Protein AF-A0A9X0CJ28-F1 (afdb_monomer_lite)

Structure (mmCIF, N/CA/C/O backbone):
data_AF-A0A9X0CJ28-F1
#
_entry.id   AF-A0A9X0CJ28-F1
#
loop_
_atom_site.group_PDB
_atom_site.id
_atom_site.type_symbol
_atom_site.label_atom_id
_atom_site.label_alt_id
_atom_site.label_comp_id
_atom_site.label_asym_id
_atom_site.label_entity_id
_atom_site.label_seq_id
_atom_site.pdbx_PDB_ins_code
_atom_site.Cartn_x
_atom_site.Cartn_y
_atom_site.Cartn_z
_atom_site.occupancy
_atom_site.B_iso_or_equiv
_atom_site.auth_seq_id
_atom_site.auth_comp_id
_atom_site.auth_asym_id
_atom_site.auth_atom_id
_atom_site.pdbx_PDB_model_num
ATOM 1 N N . MET A 1 1 ? 5.349 2.773 4.016 1.00 85.81 1 MET A N 1
ATOM 2 C CA . MET A 1 1 ? 4.433 3.930 4.149 1.00 85.81 1 MET A CA 1
ATOM 3 C C . MET A 1 1 ? 4.165 4.146 5.622 1.00 85.81 1 MET A C 1
ATOM 5 O O . MET A 1 1 ? 4.046 3.166 6.344 1.00 85.81 1 MET A O 1
ATOM 9 N N . VAL A 1 2 ? 4.074 5.395 6.059 1.00 89.94 2 VAL A N 1
ATOM 10 C CA . VAL A 1 2 ? 3.735 5.749 7.446 1.00 89.94 2 VAL A CA 1
ATOM 11 C C . VAL A 1 2 ? 2.522 6.663 7.432 1.00 89.94 2 VAL A C 1
ATOM 13 O O . VAL A 1 2 ? 2.267 7.328 6.430 1.00 89.94 2 VAL A O 1
ATOM 16 N N . GLY A 1 3 ? 1.750 6.692 8.505 1.00 91.31 3 GLY A N 1
ATOM 17 C CA . GLY A 1 3 ? 0.631 7.613 8.593 1.00 91.31 3 GLY A CA 1
ATOM 18 C C . GLY A 1 3 ? -0.179 7.452 9.855 1.00 91.31 3 GLY A C 1
ATOM 19 O O . GLY A 1 3 ? 0.268 6.847 10.828 1.00 91.31 3 GLY A O 1
ATOM 20 N N . THR A 1 4 ? -1.382 8.000 9.806 1.00 94.94 4 THR A N 1
ATOM 21 C CA . THR A 1 4 ? -2.258 8.113 10.966 1.00 94.94 4 THR A CA 1
ATOM 22 C C . THR A 1 4 ? -3.542 7.343 10.719 1.00 94.94 4 THR A C 1
ATOM 24 O O . THR A 1 4 ? -4.082 7.355 9.611 1.00 94.94 4 THR A O 1
ATOM 27 N N . PHE A 1 5 ? -4.023 6.665 11.755 1.00 95.62 5 PHE A N 1
ATOM 28 C CA . PHE A 1 5 ? -5.294 5.963 11.803 1.00 95.62 5 PHE A CA 1
ATOM 29 C C . PHE A 1 5 ? -6.222 6.607 12.832 1.00 95.62 5 PHE A C 1
ATOM 31 O O . PHE A 1 5 ? -5.797 6.968 13.927 1.00 95.62 5 PHE A O 1
ATOM 38 N N . TRP A 1 6 ? -7.505 6.670 12.489 1.00 95.25 6 TRP A N 1
ATOM 39 C CA . TRP A 1 6 ? -8.583 7.160 13.338 1.00 95.25 6 TRP A CA 1
ATOM 40 C C . TRP A 1 6 ? -9.665 6.097 13.455 1.00 95.25 6 TRP A C 1
ATOM 42 O O . TRP A 1 6 ? -10.178 5.592 12.450 1.00 95.25 6 TRP A O 1
ATOM 52 N N . THR A 1 7 ? -10.061 5.778 14.685 1.00 92.62 7 THR A N 1
ATOM 53 C CA . THR A 1 7 ? -11.154 4.829 14.922 1.00 92.62 7 THR A CA 1
ATOM 54 C C . THR A 1 7 ? -12.503 5.486 14.627 1.00 92.62 7 THR A C 1
ATOM 56 O O . THR A 1 7 ? -12.675 6.698 14.759 1.00 92.62 7 THR A O 1
ATOM 59 N N . THR A 1 8 ? -13.532 4.696 14.314 1.00 88.75 8 THR A N 1
ATOM 60 C CA . THR A 1 8 ? -14.891 5.260 14.199 1.00 88.75 8 THR A CA 1
ATOM 61 C C . THR A 1 8 ? -15.467 5.752 15.529 1.00 88.75 8 THR A C 1
ATOM 63 O O . THR A 1 8 ? -16.463 6.469 15.515 1.00 88.75 8 THR A O 1
ATOM 66 N N . LYS A 1 9 ? -14.895 5.335 16.669 1.00 83.06 9 LYS A N 1
ATOM 67 C CA . LYS A 1 9 ? -15.352 5.721 18.015 1.00 83.06 9 LYS A CA 1
ATOM 68 C C . LYS A 1 9 ? -14.732 7.040 18.481 1.00 83.06 9 LYS A C 1
ATOM 70 O O . LYS A 1 9 ? -15.402 7.804 19.161 1.00 83.06 9 LYS A O 1
ATOM 75 N N . ASN A 1 10 ? -13.484 7.295 18.102 1.00 80.75 10 ASN A N 1
ATOM 76 C CA . ASN A 1 10 ? -12.727 8.483 18.467 1.00 80.75 10 ASN A CA 1
ATOM 77 C C . ASN A 1 10 ? -11.985 9.006 17.231 1.00 80.75 10 ASN A C 1
ATOM 79 O O . ASN A 1 10 ? -10.959 8.452 16.839 1.00 80.75 10 ASN A O 1
ATOM 83 N N . LYS A 1 11 ? -12.542 10.048 16.602 1.00 75.69 11 LYS A N 1
ATOM 84 C CA . LYS A 1 11 ? -11.996 10.650 15.374 1.00 75.69 11 LYS A CA 1
ATOM 85 C C . LYS A 1 11 ? -10.914 11.704 15.631 1.00 75.69 11 LYS A C 1
ATOM 87 O O . LYS A 1 11 ? -10.282 12.133 14.678 1.00 75.69 11 LYS A O 1
ATOM 92 N N . SER A 1 12 ? -10.722 12.138 16.876 1.00 79.69 12 SER A N 1
ATOM 93 C CA . SER A 1 12 ? -9.698 13.127 17.255 1.00 79.69 12 SER A CA 1
ATOM 94 C C . SER A 1 12 ? -8.381 12.496 17.701 1.00 79.69 12 SER A C 1
ATOM 96 O O . SER A 1 12 ? -7.377 13.189 17.802 1.00 79.69 12 SER A O 1
ATOM 98 N N . GLU A 1 13 ? -8.380 11.197 17.990 1.00 89.69 13 GLU A N 1
ATOM 99 C CA . GLU A 1 13 ? -7.180 10.481 18.411 1.00 89.69 13 GLU A CA 1
ATOM 100 C C . GLU A 1 13 ? -6.422 9.952 17.196 1.00 89.69 13 GLU A C 1
ATOM 102 O O . GLU A 1 13 ? -6.917 9.102 16.452 1.00 89.69 13 GLU A O 1
ATOM 107 N N . GLU A 1 14 ? -5.222 10.490 17.007 1.00 92.69 14 GLU A N 1
ATOM 108 C CA . GLU A 1 14 ? -4.296 10.110 15.951 1.00 92.69 14 GLU A CA 1
ATOM 109 C C . GLU A 1 14 ? -3.434 8.934 16.399 1.00 92.69 14 GLU A C 1
ATOM 111 O O . GLU A 1 14 ? -2.621 9.062 17.315 1.00 92.69 14 GLU A O 1
ATOM 116 N N . ILE A 1 15 ? -3.591 7.783 15.744 1.00 94.44 15 ILE A N 1
ATOM 117 C CA . ILE A 1 15 ? -2.821 6.581 16.074 1.00 94.44 15 ILE A CA 1
ATOM 118 C C . ILE A 1 15 ? -1.822 6.305 14.945 1.00 94.44 15 ILE A C 1
ATOM 120 O O . ILE A 1 15 ? -2.251 6.032 13.822 1.00 94.44 15 ILE A O 1
ATOM 124 N N . PRO A 1 16 ? -0.502 6.356 15.205 1.00 94.81 16 PRO A N 1
ATOM 125 C CA . PRO A 1 16 ? 0.505 6.069 14.191 1.00 94.81 16 PRO A CA 1
ATOM 126 C C . PRO A 1 16 ? 0.400 4.633 13.680 1.00 94.81 16 PRO A C 1
ATOM 128 O O . PRO A 1 16 ? 0.302 3.686 14.467 1.00 94.81 16 PRO A O 1
ATOM 131 N N . CYS A 1 17 ? 0.460 4.472 12.360 1.00 94.00 17 CYS A N 1
ATOM 132 C CA . CYS A 1 17 ? 0.470 3.174 11.702 1.00 94.00 17 CYS A CA 1
ATOM 133 C C . CYS A 1 17 ? 1.506 3.144 10.568 1.00 94.00 17 CYS A C 1
ATOM 135 O O . CYS A 1 17 ? 1.750 4.137 9.878 1.00 94.00 17 CYS A O 1
ATOM 137 N N . GLU A 1 18 ? 2.123 1.983 10.376 1.00 93.44 18 GLU A N 1
ATOM 138 C CA . GLU A 1 18 ? 3.169 1.738 9.385 1.00 93.44 18 GLU A CA 1
ATOM 139 C C . GLU A 1 18 ? 2.809 0.526 8.528 1.00 93.44 18 GLU A C 1
ATOM 141 O O . GLU A 1 18 ? 2.247 -0.455 9.012 1.00 93.44 18 GLU A O 1
ATOM 146 N N . PHE A 1 19 ? 3.130 0.612 7.241 1.00 90.44 19 PHE A N 1
ATOM 147 C CA . PHE A 1 19 ? 2.798 -0.391 6.239 1.00 90.44 19 PHE A CA 1
ATOM 148 C C . PHE A 1 19 ? 3.998 -0.607 5.329 1.00 90.44 19 PHE A C 1
ATOM 150 O O . PHE A 1 19 ? 4.421 0.319 4.628 1.00 90.44 19 PHE A O 1
ATOM 157 N N . THR A 1 20 ? 4.510 -1.828 5.305 1.00 89.94 20 THR A N 1
ATOM 158 C CA . THR A 1 20 ? 5.607 -2.236 4.427 1.00 89.94 20 THR A CA 1
ATOM 159 C C . THR A 1 20 ? 5.067 -3.280 3.481 1.00 89.94 20 THR A C 1
ATOM 161 O O . THR A 1 20 ? 4.574 -4.312 3.926 1.00 89.94 20 THR A O 1
ATOM 164 N N . VAL A 1 21 ? 5.115 -2.982 2.185 1.00 90.19 21 VAL A N 1
ATOM 165 C CA . VAL A 1 21 ? 4.498 -3.814 1.156 1.00 90.19 21 VAL A CA 1
ATOM 166 C C . VAL A 1 21 ? 5.434 -4.011 -0.023 1.00 90.19 21 VAL A C 1
ATOM 168 O O . VAL A 1 21 ? 6.174 -3.094 -0.383 1.00 90.19 21 VAL A O 1
ATOM 171 N N . THR A 1 22 ? 5.335 -5.182 -0.634 1.00 87.00 22 THR A N 1
ATOM 172 C CA . THR A 1 22 ? 5.907 -5.515 -1.937 1.00 87.00 22 THR A CA 1
ATOM 173 C C . THR A 1 22 ? 4.748 -5.758 -2.895 1.00 87.00 22 THR A C 1
ATOM 175 O O . THR A 1 22 ? 3.770 -6.407 -2.518 1.00 87.00 22 THR A O 1
ATOM 178 N N . ILE A 1 23 ? 4.836 -5.197 -4.101 1.00 87.56 23 ILE A N 1
ATOM 179 C CA . ILE A 1 23 ? 3.858 -5.396 -5.173 1.00 87.56 23 ILE A CA 1
ATOM 180 C C . ILE A 1 23 ? 4.543 -6.190 -6.275 1.00 87.56 23 ILE A C 1
ATOM 182 O O . ILE A 1 23 ? 5.610 -5.786 -6.736 1.00 87.56 23 ILE A O 1
ATOM 186 N N . GLU A 1 24 ? 3.926 -7.288 -6.693 1.00 88.88 24 GLU A N 1
ATOM 187 C CA . GLU A 1 24 ? 4.452 -8.175 -7.731 1.00 88.88 24 GLU A CA 1
ATOM 188 C C . GLU A 1 24 ? 3.415 -8.323 -8.843 1.00 88.88 24 GLU A C 1
ATOM 190 O O . GLU A 1 24 ? 2.219 -8.455 -8.587 1.00 88.88 24 GLU A O 1
ATOM 195 N N . SER A 1 25 ? 3.873 -8.247 -10.088 1.00 87.75 25 SER A N 1
ATOM 196 C CA . SER A 1 25 ? 3.044 -8.282 -11.290 1.00 87.75 25 SER A CA 1
ATOM 197 C C . SER A 1 25 ? 3.640 -9.304 -12.251 1.00 87.75 25 SER A C 1
ATOM 199 O O . SER A 1 25 ? 4.809 -9.188 -12.615 1.00 87.75 25 SER A O 1
ATOM 201 N N . ASP A 1 26 ? 2.838 -10.287 -12.660 1.00 85.50 26 ASP A N 1
ATOM 202 C CA . ASP A 1 26 ? 3.276 -11.341 -13.586 1.00 85.50 26 ASP A CA 1
ATOM 203 C C . ASP A 1 26 ? 3.214 -10.898 -15.061 1.00 85.50 26 ASP A C 1
ATOM 205 O O . ASP A 1 26 ? 3.733 -11.582 -15.942 1.00 85.50 26 ASP A O 1
ATOM 209 N N . ASP A 1 27 ? 2.583 -9.752 -15.344 1.00 85.19 27 ASP A N 1
ATOM 210 C CA . ASP A 1 27 ? 2.409 -9.213 -16.695 1.00 85.19 27 ASP A CA 1
ATOM 211 C C . ASP A 1 27 ? 2.548 -7.684 -16.689 1.00 85.19 27 ASP A C 1
ATOM 213 O O . ASP A 1 27 ? 1.581 -6.928 -16.528 1.00 85.19 27 ASP A O 1
ATOM 217 N N . VAL A 1 28 ? 3.792 -7.229 -16.868 1.00 82.56 28 VAL A N 1
ATOM 218 C CA . VAL A 1 28 ? 4.121 -5.801 -16.941 1.00 82.56 28 VAL A CA 1
ATOM 219 C C . VAL A 1 28 ? 3.470 -5.121 -18.148 1.00 82.56 28 VAL A C 1
ATOM 221 O O . VAL A 1 28 ? 3.144 -3.941 -18.050 1.00 82.56 28 VAL A O 1
ATOM 224 N N . ASP A 1 29 ? 3.234 -5.827 -19.261 1.00 85.06 29 ASP A N 1
ATOM 225 C CA . ASP A 1 29 ? 2.621 -5.233 -20.455 1.00 85.06 29 ASP A CA 1
ATOM 226 C C . ASP A 1 29 ? 1.164 -4.872 -20.181 1.00 85.06 29 ASP A C 1
ATOM 228 O O . ASP A 1 29 ? 0.751 -3.731 -20.392 1.00 85.06 29 ASP A O 1
ATOM 232 N N . ARG A 1 30 ? 0.386 -5.803 -19.622 1.00 84.50 30 ARG A N 1
ATOM 233 C CA . ARG A 1 30 ? -0.995 -5.521 -19.201 1.00 84.50 30 ARG A CA 1
ATOM 234 C C . ARG A 1 30 ? -1.060 -4.391 -18.184 1.00 84.50 30 ARG A C 1
ATOM 236 O O . ARG A 1 30 ? -1.919 -3.518 -18.297 1.00 84.50 30 ARG A O 1
ATOM 243 N N . MET A 1 31 ? -0.118 -4.362 -17.241 1.00 81.19 31 MET A N 1
ATOM 244 C CA . MET A 1 31 ? -0.035 -3.301 -16.240 1.00 81.19 31 MET A CA 1
ATOM 245 C C . MET A 1 31 ? 0.185 -1.918 -16.874 1.00 81.19 31 MET A C 1
ATOM 247 O O . MET A 1 31 ? -0.569 -0.989 -16.584 1.00 81.19 31 MET A O 1
ATOM 251 N N . VAL A 1 32 ? 1.185 -1.763 -17.753 1.00 79.62 32 VAL A N 1
ATOM 252 C CA . VAL A 1 32 ? 1.495 -0.464 -18.389 1.00 79.62 32 VAL A CA 1
ATOM 253 C C . VAL A 1 32 ? 0.491 -0.075 -19.475 1.00 79.62 32 VAL A C 1
ATOM 255 O O . VAL A 1 32 ? 0.401 1.092 -19.835 1.00 79.62 32 VAL A O 1
ATOM 258 N N . ASN A 1 33 ? -0.307 -1.013 -19.984 1.00 80.38 33 ASN A N 1
ATOM 259 C CA . ASN A 1 33 ? -1.424 -0.700 -20.877 1.00 80.38 33 ASN A CA 1
ATOM 260 C C . ASN A 1 33 ? -2.735 -0.425 -20.118 1.00 80.38 33 ASN A C 1
ATOM 262 O O . ASN A 1 33 ? -3.763 -0.195 -20.751 1.00 80.38 33 ASN A O 1
ATOM 266 N N . SER A 1 34 ? -2.703 -0.392 -18.776 1.00 71.81 34 SER A N 1
ATOM 267 C CA . SER A 1 34 ? -3.880 -0.167 -17.919 1.00 71.81 34 SER A CA 1
ATOM 268 C C . SER A 1 34 ? -5.025 -1.150 -18.198 1.00 71.81 34 SER A C 1
ATOM 270 O O . SER A 1 34 ? -6.195 -0.762 -18.193 1.00 71.81 34 SER A O 1
ATOM 272 N N . ASP A 1 35 ? -4.687 -2.416 -18.458 1.00 79.38 35 ASP A N 1
ATOM 273 C CA . ASP A 1 35 ? -5.669 -3.489 -18.610 1.00 79.38 35 ASP A CA 1
ATOM 274 C C . ASP A 1 35 ? -6.498 -3.602 -17.310 1.00 79.38 35 ASP A C 1
ATOM 276 O O . ASP A 1 35 ? -5.916 -3.774 -16.229 1.00 79.38 35 ASP A O 1
ATOM 280 N N . PRO A 1 36 ? -7.840 -3.472 -17.367 1.00 73.19 36 PRO A N 1
ATOM 281 C CA . PRO A 1 36 ? -8.693 -3.568 -16.184 1.00 73.19 36 PRO A CA 1
ATOM 282 C C . PRO A 1 36 ? -8.620 -4.938 -15.500 1.00 73.19 36 PRO A C 1
ATOM 284 O O . PRO A 1 36 ? -8.893 -5.017 -14.303 1.00 73.19 36 PRO A O 1
ATOM 287 N N . ASP A 1 37 ? -8.215 -5.981 -16.227 1.00 76.12 37 ASP A N 1
ATOM 288 C CA . ASP A 1 37 ? -8.065 -7.343 -15.717 1.00 76.12 37 ASP A CA 1
ATOM 289 C C . ASP A 1 37 ? -6.619 -7.657 -15.296 1.00 76.12 37 ASP A C 1
ATOM 291 O O . ASP A 1 37 ? -6.320 -8.779 -14.877 1.00 76.12 37 ASP A O 1
ATOM 295 N N . HIS A 1 38 ? -5.699 -6.684 -15.372 1.00 80.81 38 HIS A N 1
ATOM 296 C CA . HIS A 1 38 ? -4.357 -6.865 -14.832 1.00 80.81 38 HIS A CA 1
ATOM 297 C C . HIS A 1 38 ? -4.414 -7.105 -13.319 1.00 80.81 38 HIS A C 1
ATOM 299 O O . HIS A 1 38 ? -4.933 -6.278 -12.568 1.00 80.81 38 HIS A O 1
ATOM 305 N N . ALA A 1 39 ? -3.813 -8.206 -12.869 1.00 74.25 39 ALA A N 1
ATOM 306 C CA . ALA A 1 39 ? -3.681 -8.534 -11.461 1.00 74.25 39 ALA A CA 1
ATOM 307 C C . ALA A 1 39 ? -2.222 -8.415 -11.012 1.00 74.25 39 ALA A C 1
ATOM 309 O O . ALA A 1 39 ? -1.336 -9.073 -11.557 1.00 74.25 39 ALA A O 1
ATOM 310 N N . ALA A 1 40 ? -2.003 -7.623 -9.966 1.00 89.19 40 ALA A N 1
ATOM 311 C CA . ALA A 1 40 ? -0.778 -7.637 -9.184 1.00 89.19 40 ALA A CA 1
ATOM 312 C C . ALA A 1 40 ? -1.094 -8.060 -7.745 1.00 89.19 40 ALA A C 1
ATOM 314 O O . ALA A 1 40 ? -2.169 -7.764 -7.206 1.00 89.19 40 ALA A O 1
ATOM 315 N N . THR A 1 41 ? -0.167 -8.770 -7.115 1.00 92.94 41 THR A N 1
ATOM 316 C CA . THR A 1 41 ? -0.296 -9.231 -5.732 1.00 92.94 41 THR A CA 1
ATOM 317 C C . THR A 1 41 ? 0.386 -8.259 -4.778 1.00 92.94 41 THR A C 1
ATOM 319 O O . THR A 1 41 ? 1.262 -7.484 -5.161 1.00 92.94 41 THR A O 1
ATOM 322 N N . ILE A 1 42 ? -0.054 -8.268 -3.519 1.00 93.50 42 ILE A N 1
ATOM 323 C CA . ILE A 1 42 ? 0.571 -7.494 -2.444 1.00 93.50 42 ILE A CA 1
ATOM 324 C C . ILE A 1 42 ? 0.968 -8.449 -1.325 1.00 93.50 42 ILE A C 1
ATOM 326 O O . ILE A 1 42 ? 0.128 -9.188 -0.812 1.00 93.50 42 ILE A O 1
ATOM 330 N N . SER A 1 43 ? 2.221 -8.373 -0.891 1.00 94.25 43 SER A N 1
ATOM 331 C CA . SER A 1 43 ? 2.730 -9.054 0.300 1.00 94.25 43 SER A CA 1
ATOM 332 C C . SER A 1 43 ? 3.364 -8.048 1.264 1.00 94.25 43 SER A C 1
ATOM 334 O O . SER A 1 43 ? 3.659 -6.916 0.883 1.00 94.25 43 SER A O 1
ATOM 336 N N . GLY A 1 44 ? 3.532 -8.422 2.536 1.00 93.81 44 GLY A N 1
ATOM 337 C CA . GLY A 1 44 ? 4.189 -7.571 3.534 1.00 93.81 44 GLY A CA 1
ATOM 338 C C . GLY A 1 44 ? 3.503 -7.544 4.898 1.00 93.81 44 GLY A C 1
ATOM 339 O O . GLY A 1 44 ? 2.847 -8.507 5.307 1.00 93.81 44 GLY A O 1
ATOM 340 N N . THR A 1 45 ? 3.682 -6.444 5.629 1.00 95.94 45 THR A N 1
ATOM 341 C CA . THR A 1 45 ? 3.231 -6.289 7.018 1.00 95.94 45 THR A CA 1
ATOM 342 C C . THR A 1 45 ? 2.635 -4.911 7.302 1.00 95.94 45 THR A C 1
ATOM 344 O O . THR A 1 45 ? 2.934 -3.912 6.643 1.00 95.94 45 THR A O 1
ATOM 347 N N . ALA A 1 46 ? 1.776 -4.862 8.319 1.00 95.81 46 ALA A N 1
ATOM 348 C CA . ALA A 1 46 ? 1.150 -3.651 8.828 1.00 95.81 46 ALA A CA 1
ATOM 349 C C . ALA A 1 46 ? 1.240 -3.593 10.358 1.00 95.81 46 ALA A C 1
ATOM 351 O O . ALA A 1 46 ? 0.865 -4.543 11.048 1.00 95.81 46 ALA A O 1
ATOM 352 N N . THR A 1 47 ? 1.660 -2.453 10.896 1.00 96.06 47 THR A N 1
ATOM 353 C CA . THR A 1 47 ? 1.722 -2.177 12.336 1.00 96.06 47 THR A CA 1
ATOM 354 C C . THR A 1 47 ? 0.769 -1.036 12.655 1.00 96.06 47 THR A C 1
ATOM 356 O O . THR A 1 47 ? 0.883 0.043 12.085 1.00 96.06 47 THR A O 1
ATOM 359 N N . CYS A 1 48 ? -0.201 -1.272 13.541 1.00 95.19 48 CYS A N 1
ATOM 360 C CA . CYS A 1 48 ? -1.210 -0.276 13.900 1.00 95.19 48 CYS A CA 1
ATOM 361 C C . CYS A 1 48 ? -1.838 -0.639 15.251 1.00 95.19 48 CYS A C 1
ATOM 363 O O . CYS A 1 48 ? -2.670 -1.549 15.321 1.00 95.19 48 CYS A O 1
ATOM 365 N N . ALA A 1 49 ? -1.444 0.062 16.320 1.00 94.19 49 ALA A N 1
ATOM 366 C CA . ALA A 1 49 ? -1.816 -0.285 17.700 1.00 94.19 49 ALA A CA 1
ATOM 367 C C . ALA A 1 49 ? -3.338 -0.264 17.946 1.00 94.19 49 ALA A C 1
ATOM 369 O O . ALA A 1 49 ? -3.849 -1.014 18.774 1.00 94.19 49 ALA A O 1
ATOM 370 N N . ALA A 1 50 ? -4.073 0.536 17.165 1.00 92.94 50 ALA A N 1
ATOM 371 C CA . ALA A 1 50 ? -5.535 0.582 17.181 1.00 92.94 50 ALA A CA 1
ATOM 372 C C . ALA A 1 50 ? -6.199 -0.746 16.770 1.00 92.94 50 ALA A C 1
ATOM 374 O O . ALA A 1 50 ? -7.336 -1.025 17.150 1.00 92.94 50 ALA A O 1
ATOM 375 N N . LEU A 1 51 ? -5.516 -1.545 15.945 1.00 93.69 51 LEU A N 1
ATOM 376 C CA . LEU A 1 51 ? -6.048 -2.770 15.344 1.00 93.69 51 LEU A CA 1
ATOM 377 C C . LEU A 1 51 ? -5.497 -4.022 16.040 1.00 93.69 51 LEU A C 1
ATOM 379 O O . LEU A 1 51 ? -6.247 -4.968 16.330 1.00 93.69 51 LEU A O 1
ATOM 383 N N . SER A 1 52 ? -4.191 -4.014 16.321 1.00 95.00 52 SER A N 1
ATOM 384 C CA . SER A 1 52 ? -3.439 -5.125 16.905 1.00 95.00 52 SER A CA 1
ATOM 385 C C . SER A 1 52 ? -2.245 -4.615 17.714 1.00 95.00 52 SER A C 1
ATOM 387 O O . SER A 1 52 ? -1.552 -3.694 17.291 1.00 95.00 52 SER A O 1
ATOM 389 N N . ALA A 1 53 ? -1.969 -5.261 18.852 1.00 94.19 53 ALA A N 1
ATOM 390 C CA . ALA A 1 53 ? -0.797 -4.969 19.683 1.00 94.19 53 ALA A CA 1
ATOM 391 C C . ALA A 1 53 ? 0.528 -5.432 19.045 1.00 94.19 53 ALA A C 1
ATOM 393 O O . ALA A 1 53 ? 1.600 -5.001 19.456 1.00 94.19 53 ALA A O 1
ATOM 394 N N . THR A 1 54 ? 0.460 -6.315 18.049 1.00 95.88 54 THR A N 1
ATOM 395 C CA . THR A 1 54 ? 1.617 -6.832 17.306 1.00 95.88 54 THR A CA 1
ATOM 396 C C . THR A 1 54 ? 1.442 -6.601 15.806 1.00 95.88 54 THR A C 1
ATOM 398 O O . THR A 1 54 ? 0.295 -6.466 15.355 1.00 95.88 54 THR A O 1
ATOM 401 N N . PRO A 1 55 ? 2.533 -6.623 15.015 1.00 96.81 55 PRO A N 1
ATOM 402 C CA . PRO A 1 55 ? 2.445 -6.552 13.561 1.00 96.81 55 PRO A CA 1
ATOM 403 C C . PRO A 1 55 ? 1.488 -7.603 12.985 1.00 96.81 55 PRO A C 1
ATOM 405 O O . PRO A 1 55 ? 1.379 -8.719 13.500 1.00 96.81 55 PRO A O 1
ATOM 408 N N . MET A 1 56 ? 0.783 -7.222 11.925 1.00 97.94 56 MET A N 1
ATOM 409 C CA . MET A 1 56 ? -0.118 -8.072 11.151 1.00 97.94 56 MET A CA 1
ATOM 410 C C . MET A 1 56 ? 0.514 -8.370 9.793 1.00 97.94 56 MET A C 1
ATOM 412 O O . MET A 1 56 ? 1.131 -7.491 9.190 1.00 97.94 56 MET A O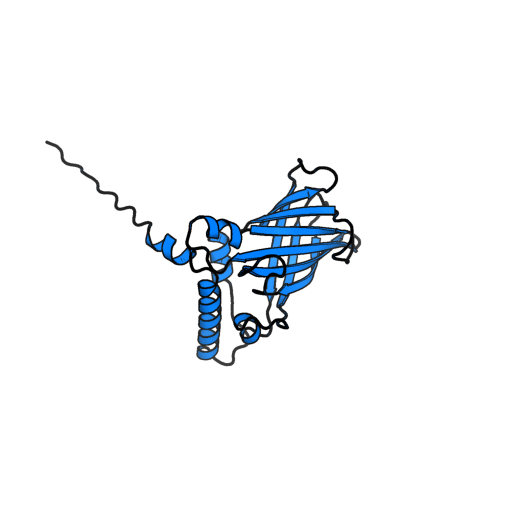 1
ATOM 416 N N . THR A 1 57 ? 0.331 -9.586 9.296 1.00 97.94 57 THR A N 1
ATOM 417 C CA . THR A 1 57 ? 0.826 -10.013 7.982 1.00 97.94 57 THR A CA 1
ATOM 418 C C . THR A 1 57 ? -0.257 -9.832 6.928 1.00 97.94 57 THR A C 1
ATOM 420 O O . THR A 1 57 ? -1.428 -10.111 7.185 1.00 97.94 57 THR A O 1
ATOM 423 N N . ILE A 1 58 ? 0.126 -9.394 5.732 1.00 97.69 58 ILE A N 1
ATOM 424 C CA . ILE A 1 58 ? -0.751 -9.403 4.560 1.00 97.69 58 ILE A CA 1
ATOM 425 C C . ILE A 1 58 ? -0.824 -10.838 4.041 1.00 97.69 58 ILE A C 1
ATOM 427 O O . ILE A 1 58 ? 0.181 -11.382 3.592 1.00 97.69 58 ILE A O 1
ATOM 431 N N . THR A 1 59 ? -1.996 -11.463 4.138 1.00 95.94 59 THR A N 1
ATOM 432 C CA . THR A 1 59 ? -2.197 -12.867 3.725 1.00 95.94 59 THR A CA 1
ATOM 433 C C . THR A 1 59 ? -2.897 -13.007 2.380 1.00 95.94 59 THR A C 1
ATOM 435 O O . THR A 1 59 ? -2.769 -14.035 1.730 1.00 95.94 59 THR A O 1
ATOM 438 N N . GLU A 1 60 ? -3.652 -11.989 1.976 1.00 96.31 60 GLU A N 1
ATOM 439 C CA . GLU A 1 60 ? -4.312 -11.903 0.672 1.00 96.31 60 GLU A CA 1
ATOM 440 C C . GLU A 1 60 ? -4.190 -10.447 0.231 1.00 96.31 60 GLU A C 1
ATOM 442 O O . GLU A 1 60 ? -4.591 -9.557 0.981 1.00 96.31 60 GLU A O 1
ATOM 447 N N . GLY A 1 61 ? -3.602 -10.184 -0.932 1.00 95.06 61 GLY A N 1
ATOM 448 C CA . GLY A 1 61 ? -3.295 -8.829 -1.370 1.00 95.06 61 GLY A CA 1
ATOM 449 C C . GLY A 1 61 ? -3.457 -8.680 -2.871 1.00 95.06 61 GLY A C 1
ATOM 450 O O . GLY A 1 61 ? -2.890 -9.456 -3.633 1.00 95.06 61 GLY A O 1
ATOM 451 N N . HIS A 1 62 ? -4.215 -7.667 -3.277 1.00 93.50 62 HIS A N 1
ATOM 452 C CA . HIS A 1 62 ? -4.503 -7.340 -4.664 1.00 93.50 62 HIS A CA 1
ATOM 453 C C . HIS A 1 62 ? -4.248 -5.859 -4.912 1.00 93.50 62 HIS A C 1
ATOM 455 O O . HIS A 1 62 ? -4.779 -4.994 -4.201 1.00 93.50 62 HIS A O 1
ATOM 461 N N . PHE A 1 63 ? -3.471 -5.584 -5.949 1.00 90.31 63 PHE A N 1
ATOM 462 C CA . PHE A 1 63 ? -3.174 -4.250 -6.435 1.00 90.31 63 PHE A CA 1
ATOM 463 C C . PHE A 1 63 ? -3.771 -4.057 -7.829 1.00 90.31 63 PHE A C 1
ATOM 465 O O . PHE A 1 63 ? -3.574 -4.894 -8.705 1.00 90.31 63 PHE A O 1
ATOM 472 N N . GLN A 1 64 ? -4.483 -2.944 -8.022 1.00 87.38 64 GLN A N 1
ATOM 473 C CA . GLN A 1 64 ? -4.922 -2.487 -9.342 1.00 87.38 64 GLN A CA 1
ATOM 474 C C . GLN A 1 64 ? -4.241 -1.162 -9.658 1.00 87.38 64 GLN A C 1
ATOM 476 O O . GLN A 1 64 ? -4.335 -0.208 -8.879 1.00 87.38 64 GLN A O 1
ATOM 481 N N . PHE A 1 65 ? -3.600 -1.093 -10.819 1.00 81.38 65 PHE A N 1
ATOM 482 C CA . PHE A 1 65 ? -2.872 0.088 -11.255 1.00 81.38 65 PHE A CA 1
ATOM 483 C C . PHE A 1 65 ? -3.696 0.940 -12.225 1.00 81.38 65 PHE A C 1
ATOM 485 O O . PHE A 1 65 ? -4.247 0.419 -13.189 1.00 81.38 65 PHE A O 1
ATOM 492 N N . LEU A 1 66 ? -3.781 2.247 -11.944 1.00 73.56 66 LEU A N 1
ATOM 493 C CA . LEU A 1 66 ? -4.425 3.286 -12.765 1.00 73.56 66 LEU A CA 1
ATOM 494 C C . LEU A 1 66 ? -5.789 2.908 -13.378 1.00 73.56 66 LEU A C 1
ATOM 496 O O . LEU A 1 66 ? -6.100 3.254 -14.520 1.00 73.56 66 LEU A O 1
ATOM 500 N N . SER A 1 67 ? -6.649 2.266 -12.588 1.00 74.94 67 SER A N 1
ATOM 501 C CA . SER A 1 67 ? -8.056 2.071 -12.956 1.00 74.94 67 SER A CA 1
ATOM 502 C C . SER A 1 67 ? -8.782 3.413 -13.088 1.00 74.94 67 SER A C 1
ATOM 504 O O . SER A 1 67 ? -8.432 4.378 -12.410 1.00 74.94 67 SER A O 1
ATOM 506 N N . GLN A 1 68 ? -9.784 3.509 -13.964 1.00 79.69 68 GLN A N 1
ATOM 507 C CA . GLN A 1 68 ? -10.607 4.718 -14.047 1.00 79.69 68 GLN A CA 1
ATOM 508 C C . GLN A 1 68 ? -11.368 4.919 -12.732 1.00 79.69 68 GLN A C 1
ATOM 510 O O . GLN A 1 68 ? -12.032 3.994 -12.267 1.00 79.69 68 GLN A O 1
ATOM 515 N N . SER A 1 69 ? -11.291 6.121 -12.154 1.00 77.12 69 SER A N 1
ATOM 516 C CA . SER A 1 69 ? -12.086 6.450 -10.974 1.00 77.12 69 SER A CA 1
ATOM 517 C C . SER A 1 69 ? -13.570 6.425 -11.325 1.00 77.12 69 SER A C 1
ATOM 519 O O . SER A 1 69 ? -13.993 7.028 -12.313 1.00 77.12 69 SER A O 1
ATOM 521 N N . ALA A 1 70 ? -14.354 5.736 -10.499 1.00 77.69 70 ALA A N 1
ATOM 522 C CA . ALA A 1 70 ? -15.813 5.790 -10.556 1.00 77.69 70 ALA A CA 1
ATOM 523 C C . ALA A 1 70 ? -16.371 7.040 -9.851 1.00 77.69 70 ALA A C 1
ATOM 525 O O . ALA A 1 70 ? -17.538 7.377 -10.032 1.00 77.69 70 ALA A O 1
ATOM 526 N N . GLU A 1 71 ? -15.550 7.701 -9.031 1.00 75.81 71 GLU A N 1
ATOM 527 C CA . GLU A 1 71 ? -15.949 8.814 -8.167 1.00 75.81 71 GLU A CA 1
ATOM 528 C C . GLU A 1 71 ? -15.564 10.176 -8.763 1.00 75.81 71 GLU A C 1
ATOM 530 O O . GLU A 1 71 ? -16.306 11.146 -8.617 1.00 75.81 71 GLU A O 1
ATOM 535 N N . TYR A 1 72 ? -14.441 10.248 -9.484 1.00 75.81 72 TYR A N 1
ATOM 536 C CA . TYR A 1 72 ? -13.888 11.494 -10.011 1.00 75.81 72 TYR A CA 1
ATOM 537 C C . TYR A 1 72 ? -13.651 11.426 -11.528 1.00 75.81 72 TYR A C 1
ATOM 539 O O . TYR A 1 72 ? -12.981 10.530 -12.044 1.00 75.81 72 TYR A O 1
ATOM 547 N N . ILE A 1 73 ? -14.159 12.427 -12.253 1.00 77.25 73 ILE A N 1
ATOM 548 C CA . ILE A 1 73 ? -13.901 12.605 -13.691 1.00 77.25 73 ILE A CA 1
ATOM 549 C C . ILE A 1 73 ? -12.400 12.864 -13.908 1.00 77.25 73 ILE A C 1
ATOM 551 O O . ILE A 1 73 ? -11.738 13.468 -13.060 1.00 77.25 73 ILE A O 1
ATOM 555 N N . ASP A 1 74 ? -11.847 12.361 -15.016 1.00 74.25 74 ASP A N 1
ATOM 556 C CA . ASP A 1 74 ? -10.437 12.532 -15.409 1.00 74.25 74 ASP A CA 1
ATOM 557 C C . ASP A 1 74 ? -9.415 12.148 -14.324 1.00 74.25 74 ASP A C 1
ATOM 559 O O . ASP A 1 74 ? -8.296 12.667 -14.257 1.00 74.25 74 ASP A O 1
ATOM 563 N N . THR A 1 75 ? -9.798 11.212 -13.457 1.00 74.00 75 THR A N 1
ATOM 564 C CA . THR A 1 75 ? -8.963 10.724 -12.3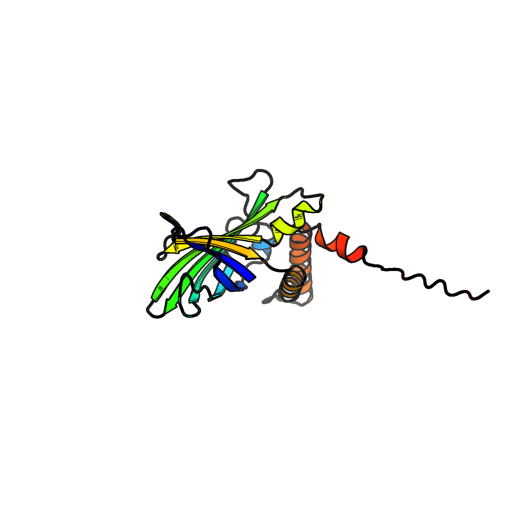62 1.00 74.00 75 THR A CA 1
ATOM 565 C C . THR A 1 75 ? -8.754 9.226 -12.502 1.00 74.00 75 THR A C 1
ATOM 567 O O . THR A 1 75 ? -9.692 8.463 -12.740 1.00 74.00 75 THR A O 1
ATOM 570 N N . LYS A 1 76 ? -7.506 8.797 -12.354 1.00 79.50 76 LYS A N 1
ATOM 571 C CA . LYS A 1 76 ? -7.126 7.395 -12.216 1.00 79.50 76 LYS A CA 1
ATOM 572 C C . LYS A 1 76 ? -6.942 7.048 -10.744 1.00 79.50 76 LYS A C 1
ATOM 574 O O . LYS A 1 76 ? -6.620 7.904 -9.925 1.00 79.50 76 LYS A O 1
ATOM 579 N N . GLU A 1 77 ? -7.124 5.783 -10.411 1.00 82.94 77 GLU A N 1
ATOM 580 C CA . GLU A 1 77 ? -6.973 5.251 -9.062 1.00 82.94 77 GLU A CA 1
ATOM 581 C C . GLU A 1 77 ? -5.946 4.126 -9.037 1.00 82.94 77 GLU A C 1
ATOM 583 O O . GLU A 1 77 ? -5.938 3.254 -9.908 1.00 82.94 77 GLU A O 1
ATOM 588 N N . MET A 1 78 ? -5.115 4.117 -7.997 1.00 85.75 78 MET A N 1
ATOM 589 C CA . MET A 1 78 ? -4.367 2.932 -7.589 1.00 85.75 78 MET A CA 1
ATOM 590 C C . MET A 1 78 ? -5.079 2.310 -6.388 1.00 85.75 78 MET A C 1
ATOM 592 O O . MET A 1 78 ? -5.197 2.946 -5.334 1.00 85.75 78 MET A O 1
ATOM 596 N N . LEU A 1 79 ? -5.564 1.079 -6.551 1.00 89.50 79 LEU A N 1
ATOM 597 C CA . LEU A 1 79 ? -6.354 0.382 -5.539 1.00 89.50 79 LEU A CA 1
ATOM 598 C C . LEU A 1 79 ? -5.511 -0.665 -4.822 1.00 89.50 79 LEU A C 1
ATOM 600 O O . LEU A 1 79 ? -4.890 -1.521 -5.446 1.00 89.50 79 LEU A O 1
ATOM 604 N N . TYR A 1 80 ? -5.567 -0.627 -3.496 1.00 93.19 80 TYR A N 1
ATOM 605 C CA . TYR A 1 80 ? -4.914 -1.565 -2.594 1.00 93.19 80 TYR A CA 1
ATOM 606 C C . TYR A 1 80 ? -6.005 -2.307 -1.830 1.00 93.19 80 TYR A C 1
ATOM 608 O O . TYR A 1 80 ? -6.711 -1.709 -1.017 1.00 93.19 80 TYR A O 1
ATOM 616 N N . ARG A 1 81 ? -6.174 -3.605 -2.075 1.00 95.75 81 ARG A N 1
ATOM 617 C CA . ARG A 1 81 ? -7.117 -4.444 -1.323 1.00 95.75 81 ARG A CA 1
ATOM 618 C C . ARG A 1 81 ? -6.346 -5.556 -0.652 1.00 95.75 81 ARG A C 1
ATOM 620 O O . ARG A 1 81 ? -5.752 -6.377 -1.339 1.00 95.75 81 ARG A O 1
ATOM 627 N N . MET A 1 82 ? -6.355 -5.586 0.675 1.00 97.12 82 MET A N 1
ATOM 628 C CA . MET A 1 82 ? -5.604 -6.597 1.411 1.00 97.12 82 MET A CA 1
ATOM 629 C C . MET A 1 82 ? -6.316 -7.098 2.663 1.00 97.12 82 MET A C 1
ATOM 631 O O . MET A 1 82 ? -7.073 -6.364 3.297 1.00 97.12 82 MET A O 1
ATOM 635 N N . ILE A 1 83 ? -6.043 -8.348 3.025 1.00 98.19 83 ILE A N 1
ATOM 636 C CA . ILE A 1 83 ? -6.419 -8.962 4.296 1.00 98.19 83 ILE A CA 1
ATOM 637 C C . ILE A 1 83 ? -5.198 -8.966 5.211 1.00 98.19 83 ILE A C 1
ATOM 639 O O . ILE A 1 83 ? -4.188 -9.610 4.927 1.00 98.19 83 ILE A O 1
ATOM 643 N N . LEU A 1 84 ? -5.317 -8.244 6.321 1.00 98.06 84 LEU A N 1
ATOM 644 C CA . LEU A 1 84 ? -4.347 -8.203 7.405 1.00 98.06 84 LEU A CA 1
ATOM 645 C C . LEU A 1 84 ? -4.711 -9.266 8.434 1.00 98.06 84 LEU A C 1
ATOM 647 O O . LEU A 1 84 ? -5.806 -9.227 8.993 1.00 98.06 84 LEU A O 1
ATOM 651 N N . THR A 1 85 ? -3.789 -10.178 8.714 1.00 98.19 85 THR A N 1
ATOM 652 C CA . THR A 1 85 ? -3.958 -11.243 9.704 1.00 98.19 85 THR A CA 1
ATOM 653 C C . THR A 1 85 ? -3.000 -11.018 10.869 1.00 98.19 85 THR A C 1
ATOM 655 O O . THR A 1 85 ? -1.781 -11.001 10.703 1.00 98.19 85 THR A O 1
ATOM 658 N N . GLY A 1 86 ? -3.559 -10.816 12.059 1.00 94.50 86 GLY A N 1
ATOM 659 C CA . GLY A 1 86 ? -2.825 -10.710 13.316 1.00 94.50 86 GLY A CA 1
ATOM 660 C C . GLY A 1 86 ? -2.754 -12.032 14.081 1.00 94.50 86 GLY A C 1
ATOM 661 O O . GLY A 1 86 ? -3.185 -13.092 13.618 1.00 94.50 86 GLY A O 1
ATOM 662 N N . ILE A 1 87 ? -2.243 -11.956 15.310 1.00 90.81 87 ILE A N 1
ATOM 663 C CA . ILE A 1 87 ? -2.132 -13.107 16.214 1.00 90.81 87 ILE A CA 1
ATOM 664 C C . ILE A 1 87 ? -3.508 -13.750 16.449 1.00 90.81 87 ILE A C 1
ATOM 666 O O . ILE A 1 87 ? -4.528 -13.064 16.547 1.00 90.81 87 ILE A O 1
ATOM 670 N N . ARG A 1 88 ? -3.526 -15.088 16.553 1.00 89.62 88 ARG A N 1
ATOM 671 C CA . ARG A 1 88 ? -4.740 -15.912 16.728 1.00 89.62 88 ARG A CA 1
ATOM 672 C C . ARG A 1 88 ? -5.768 -15.753 15.594 1.00 89.62 88 ARG A C 1
ATOM 674 O O . ARG A 1 88 ? -6.953 -15.976 15.810 1.00 89.62 88 ARG A O 1
ATOM 681 N N . GLY A 1 89 ? -5.328 -15.372 14.391 1.00 92.19 89 GLY A N 1
ATOM 682 C CA . GLY A 1 89 ? -6.180 -15.339 13.197 1.00 92.19 89 GLY A CA 1
ATOM 683 C C . GLY A 1 89 ? -7.168 -14.171 13.147 1.00 92.19 89 GLY A C 1
ATOM 684 O O . GLY A 1 89 ? -8.100 -14.193 12.344 1.00 92.19 89 GLY A O 1
ATOM 685 N N . LYS A 1 90 ? -6.991 -13.138 13.985 1.00 95.81 90 LYS A N 1
ATOM 686 C CA . LYS A 1 90 ? -7.798 -11.915 13.894 1.00 95.81 90 LYS A CA 1
ATOM 687 C C . LYS A 1 90 ? -7.522 -11.235 12.554 1.00 95.81 90 LYS A C 1
ATOM 689 O O . LYS A 1 90 ? -6.371 -10.933 12.254 1.00 95.81 90 LYS A O 1
ATOM 694 N N . THR A 1 91 ? -8.568 -10.981 11.776 1.00 97.88 91 THR A N 1
ATOM 695 C CA . THR A 1 91 ? -8.445 -10.443 10.415 1.00 97.88 91 THR A CA 1
ATOM 696 C C . THR A 1 91 ? -9.065 -9.063 10.267 1.00 97.88 91 THR A C 1
ATOM 698 O O . THR A 1 91 ? -10.070 -8.750 10.910 1.00 97.88 91 THR A O 1
ATOM 701 N N . PHE A 1 92 ? -8.480 -8.256 9.389 1.00 97.94 92 PHE A N 1
ATOM 702 C CA . PHE A 1 92 ? -9.016 -6.972 8.953 1.00 97.94 92 PHE A CA 1
ATOM 703 C C . PHE A 1 92 ? -8.872 -6.833 7.446 1.00 97.94 92 PHE A C 1
ATOM 705 O O . PHE A 1 92 ? -7.807 -7.117 6.900 1.00 97.94 92 PHE A O 1
ATOM 712 N N . SER A 1 93 ? -9.902 -6.333 6.778 1.00 98.25 93 SER A N 1
ATOM 713 C CA . SER A 1 93 ? -9.809 -5.967 5.372 1.00 98.25 93 SER A CA 1
ATOM 714 C C . SER A 1 93 ? -9.426 -4.497 5.271 1.00 98.25 93 SER A C 1
ATOM 716 O O . SER A 1 93 ? -10.058 -3.640 5.895 1.00 98.25 93 SER A O 1
ATOM 718 N N . PHE A 1 94 ? -8.415 -4.204 4.472 1.00 97.56 94 PHE A N 1
ATOM 719 C CA . PHE A 1 94 ? -7.860 -2.879 4.260 1.00 97.56 94 PHE A CA 1
ATOM 720 C C . PHE A 1 94 ? -8.072 -2.489 2.800 1.00 97.56 94 PHE A C 1
ATOM 722 O O . PHE A 1 94 ? -7.540 -3.140 1.897 1.00 97.56 94 PHE A O 1
ATOM 729 N N . ARG A 1 95 ? -8.846 -1.425 2.572 1.00 96.81 95 ARG A N 1
ATOM 730 C CA . ARG A 1 95 ? -9.075 -0.834 1.251 1.00 96.81 95 ARG A CA 1
ATOM 731 C C . ARG A 1 95 ? -8.380 0.517 1.186 1.00 96.81 95 ARG A C 1
ATOM 733 O O . ARG A 1 95 ? -8.830 1.461 1.828 1.00 96.81 95 ARG A O 1
ATOM 740 N N . GLY A 1 96 ? -7.303 0.592 0.420 1.00 93.75 96 GLY A N 1
ATOM 741 C CA . GLY A 1 96 ? -6.576 1.815 0.119 1.00 93.75 96 GLY A CA 1
ATOM 742 C C . GLY A 1 96 ? -6.879 2.318 -1.291 1.00 93.75 96 GLY A C 1
ATOM 743 O O . GLY A 1 96 ? -6.911 1.523 -2.229 1.00 93.75 96 GLY A O 1
ATOM 744 N N . VAL A 1 97 ? -7.064 3.626 -1.444 1.00 91.00 97 VAL A N 1
ATOM 745 C CA . VAL A 1 97 ? -7.212 4.304 -2.736 1.00 91.00 97 VAL A CA 1
ATOM 746 C C . VAL A 1 97 ? -6.252 5.484 -2.791 1.00 91.00 97 VAL A C 1
ATOM 748 O O . VAL A 1 97 ? -6.217 6.322 -1.885 1.00 91.00 97 VAL A O 1
ATOM 751 N N . LYS A 1 98 ? -5.454 5.538 -3.853 1.00 85.75 98 LYS A N 1
ATOM 752 C CA . LYS A 1 98 ? -4.653 6.707 -4.215 1.00 85.75 98 LYS A CA 1
ATOM 753 C C . LYS A 1 98 ? -5.207 7.290 -5.506 1.00 85.75 98 LYS A C 1
ATOM 755 O O . LYS A 1 98 ? -5.362 6.558 -6.480 1.00 85.75 98 LYS A O 1
ATOM 760 N N . TYR A 1 99 ? -5.473 8.589 -5.502 1.00 80.62 99 TYR A N 1
ATOM 761 C CA . TYR A 1 99 ? -6.032 9.305 -6.644 1.00 80.62 99 TYR A CA 1
ATOM 762 C C . TYR A 1 99 ? -4.919 9.964 -7.459 1.00 80.62 99 TYR A C 1
ATOM 764 O O . TYR A 1 99 ? -4.029 10.613 -6.914 1.00 80.62 99 TYR A O 1
ATOM 772 N N . VAL A 1 100 ? -4.979 9.802 -8.775 1.00 73.75 100 VAL A N 1
ATOM 773 C CA . VAL A 1 100 ? -4.029 10.346 -9.747 1.00 73.75 100 VAL A CA 1
ATOM 774 C C . VAL A 1 100 ? -4.829 11.148 -10.770 1.00 73.75 100 VAL A C 1
ATOM 776 O O . VAL A 1 100 ? -5.462 10.589 -11.662 1.00 73.75 100 VAL A O 1
ATOM 779 N N . LYS A 1 101 ? -4.861 12.473 -10.614 1.00 68.50 101 LYS A N 1
ATOM 780 C CA . LYS A 1 101 ? -5.580 13.377 -11.527 1.00 68.50 101 LYS A CA 1
ATOM 781 C C . LYS A 1 101 ? -4.763 13.610 -12.797 1.00 68.50 101 LYS A C 1
ATOM 783 O O . LYS A 1 101 ? -3.596 13.989 -12.695 1.00 68.50 101 LYS A O 1
ATOM 788 N N . ASN A 1 102 ? -5.384 13.479 -13.972 1.00 57.94 102 ASN A N 1
ATOM 789 C CA . ASN A 1 102 ? -4.685 13.589 -15.262 1.00 57.94 102 ASN A CA 1
ATOM 790 C C . ASN A 1 102 ? -4.128 14.995 -15.575 1.00 57.94 102 ASN A C 1
ATOM 792 O O . ASN A 1 102 ? -3.242 15.111 -16.412 1.00 57.94 102 ASN A O 1
ATOM 796 N N . AS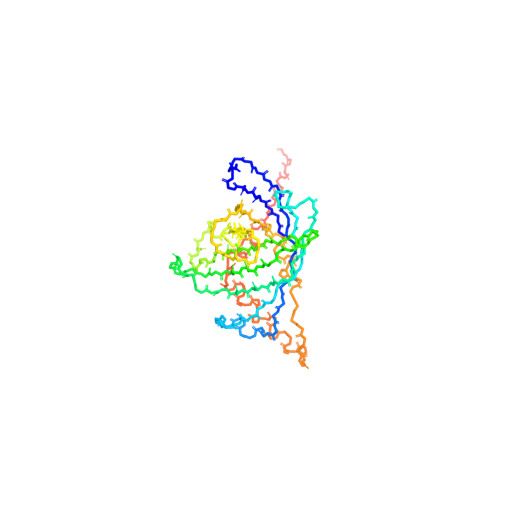N A 1 103 ? -4.582 16.060 -14.897 1.00 52.62 103 ASN A N 1
ATOM 797 C CA . ASN A 1 103 ? -4.318 17.447 -15.321 1.00 52.62 103 ASN A CA 1
ATOM 798 C C . ASN A 1 103 ? -3.757 18.363 -14.216 1.00 52.62 103 ASN A C 1
ATOM 800 O O . ASN A 1 103 ? -4.072 19.553 -14.168 1.00 52.62 103 ASN A O 1
ATOM 804 N N . SER A 1 104 ? -2.919 17.855 -13.313 1.00 46.16 104 SER A N 1
ATOM 805 C CA . SER A 1 104 ? -2.371 18.689 -12.231 1.00 46.16 104 SER A CA 1
ATOM 806 C C . SER A 1 104 ? -1.164 19.521 -12.700 1.00 46.16 104 SER A C 1
ATOM 808 O O . SER A 1 104 ? -0.037 19.302 -12.272 1.00 46.16 104 SER A O 1
ATOM 810 N N . PHE A 1 105 ? -1.371 20.497 -13.586 1.00 38.31 105 PHE A N 1
ATOM 811 C CA . PHE A 1 105 ? -0.385 21.559 -13.832 1.00 38.31 105 PHE A CA 1
ATOM 812 C C . PHE A 1 105 ? -0.360 22.513 -12.614 1.00 38.31 105 PHE A C 1
ATOM 814 O O . PHE A 1 105 ? -0.976 23.574 -12.638 1.00 38.31 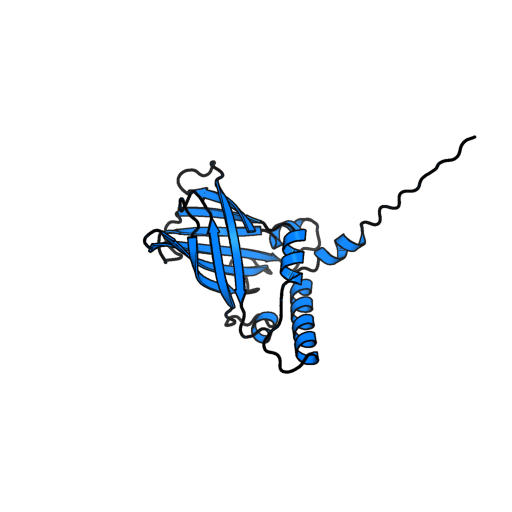105 PHE A O 1
ATOM 821 N N . GLY A 1 106 ? 0.304 22.125 -11.513 1.00 41.56 106 GLY A N 1
ATOM 822 C CA . GLY A 1 106 ? 0.497 22.984 -10.329 1.00 41.56 106 GLY A CA 1
ATOM 823 C C . GLY A 1 106 ? 0.973 22.269 -9.052 1.00 41.56 106 GLY A C 1
ATOM 824 O O . GLY A 1 106 ? 0.933 21.043 -8.964 1.00 41.56 106 GLY A O 1
ATOM 825 N N . GLU A 1 107 ? 1.389 23.049 -8.038 1.00 37.53 107 GLU A N 1
ATOM 826 C CA . GLU A 1 107 ? 1.895 22.581 -6.723 1.00 37.53 107 GLU A CA 1
ATOM 827 C C . GLU A 1 107 ? 0.920 21.648 -5.971 1.00 37.53 107 GLU A C 1
ATOM 829 O O . GLU A 1 107 ? 1.349 20.802 -5.190 1.00 37.53 107 GLU A O 1
ATOM 834 N N . VAL A 1 108 ? -0.381 21.732 -6.270 1.00 40.38 108 VAL A N 1
ATOM 835 C CA . VAL A 1 108 ? -1.462 20.940 -5.651 1.00 40.38 108 VAL A CA 1
ATOM 836 C C . VAL A 1 108 ? -1.441 19.457 -6.081 1.00 40.38 108 VAL A C 1
ATOM 838 O O . VAL A 1 108 ? -1.971 18.603 -5.381 1.00 40.38 108 VAL A O 1
ATOM 841 N N . GLY A 1 109 ? -0.785 19.106 -7.196 1.00 42.38 109 GLY A N 1
ATOM 842 C CA . GLY A 1 109 ? -0.727 17.717 -7.690 1.00 42.38 109 GLY A CA 1
ATOM 843 C C . GLY A 1 109 ? 0.258 16.791 -6.959 1.00 42.38 109 GLY A C 1
ATOM 844 O O . GLY A 1 109 ? 0.203 15.570 -7.120 1.00 42.38 109 GLY A O 1
ATOM 845 N N . LEU A 1 110 ? 1.174 17.350 -6.161 1.00 44.81 110 LEU A N 1
ATOM 846 C CA . LEU A 1 110 ? 2.251 16.604 -5.490 1.00 44.81 110 LEU A CA 1
ATOM 847 C C . LEU A 1 110 ? 1.780 15.858 -4.233 1.00 44.81 110 LEU A C 1
ATOM 849 O O . LEU A 1 110 ? 2.251 14.751 -3.955 1.00 44.81 110 LEU A O 1
ATOM 853 N N . GLU A 1 111 ? 0.850 16.439 -3.472 1.00 49.09 111 GLU A N 1
ATOM 854 C CA . GLU A 1 111 ? 0.320 15.816 -2.249 1.00 49.09 111 GLU A CA 1
ATOM 855 C C . GLU A 1 111 ? -0.649 14.661 -2.557 1.00 49.09 111 GLU A C 1
ATOM 857 O O . GLU A 1 111 ? -0.679 13.657 -1.835 1.00 49.09 111 GLU A O 1
ATOM 862 N N . ASP A 1 112 ? -1.378 14.754 -3.674 1.00 55.31 112 ASP A N 1
ATOM 863 C CA . ASP A 1 112 ? -2.404 13.780 -4.067 1.00 55.31 112 ASP A CA 1
ATOM 864 C C . ASP A 1 112 ? -1.794 12.425 -4.490 1.00 55.31 112 ASP A C 1
ATOM 866 O O . ASP A 1 112 ? -2.329 11.366 -4.162 1.00 55.31 112 ASP A O 1
ATOM 870 N N . THR A 1 113 ? -0.611 12.420 -5.120 1.00 57.56 113 THR A N 1
ATOM 871 C CA . THR A 1 113 ? 0.057 11.185 -5.596 1.00 57.56 113 THR A CA 1
ATOM 872 C C . THR A 1 113 ? 0.864 10.451 -4.522 1.00 57.56 113 THR A C 1
ATOM 874 O O . THR A 1 113 ? 1.250 9.292 -4.701 1.00 57.56 113 THR A O 1
ATOM 877 N N . THR A 1 114 ? 1.123 11.082 -3.378 1.00 71.19 114 THR A N 1
ATOM 878 C CA . THR A 1 114 ? 1.893 10.486 -2.269 1.00 71.19 114 THR A CA 1
ATOM 879 C C . THR A 1 114 ? 1.014 10.009 -1.120 1.00 71.19 114 THR A C 1
ATOM 881 O O . THR A 1 114 ? 1.481 9.246 -0.270 1.00 71.19 114 THR A O 1
ATOM 884 N N . THR A 1 115 ? -0.265 10.383 -1.146 1.00 83.38 115 THR A N 1
ATOM 885 C CA . THR A 1 115 ? -1.255 10.025 -0.136 1.00 83.38 115 THR A CA 1
ATOM 886 C C . THR A 1 115 ? -2.020 8.762 -0.530 1.00 83.38 115 THR A C 1
ATOM 888 O O . THR A 1 115 ? -2.453 8.598 -1.667 1.00 83.38 115 THR A O 1
ATOM 891 N N . LEU A 1 116 ? -2.207 7.861 0.429 1.00 89.94 116 LEU A N 1
ATOM 892 C CA . LEU A 1 116 ? -3.088 6.704 0.335 1.00 89.94 116 LEU A CA 1
ATOM 893 C C . LEU A 1 116 ? -4.201 6.862 1.374 1.00 89.94 116 LEU A C 1
ATOM 895 O O . LEU A 1 116 ? -3.937 6.894 2.580 1.00 89.94 116 LEU A O 1
ATOM 899 N N . PHE A 1 117 ? -5.440 6.964 0.899 1.00 92.56 117 PHE A N 1
ATOM 900 C CA . PHE A 1 117 ? -6.627 7.021 1.745 1.00 92.56 117 PHE A CA 1
ATOM 901 C C . PHE A 1 117 ? -7.124 5.613 2.009 1.00 92.56 117 PHE A C 1
ATOM 903 O O . PHE A 1 117 ? -7.292 4.829 1.080 1.00 92.56 117 PHE A O 1
ATOM 910 N N . VAL A 1 118 ? -7.343 5.283 3.273 1.00 95.94 118 VAL A N 1
ATOM 911 C CA . VAL A 1 118 ? -7.589 3.913 3.707 1.00 95.94 118 VAL A CA 1
ATOM 912 C C . VAL A 1 118 ? -8.877 3.836 4.499 1.00 95.94 118 VAL A C 1
ATOM 914 O O . VAL A 1 118 ? -9.082 4.604 5.438 1.00 95.94 118 VAL A O 1
ATOM 917 N N . THR A 1 119 ? -9.672 2.814 4.209 1.00 97.12 119 THR A N 1
ATOM 918 C CA . THR A 1 119 ? -10.763 2.354 5.065 1.00 97.12 119 THR A CA 1
ATOM 919 C C . THR A 1 119 ? -10.489 0.924 5.517 1.00 97.12 119 THR A C 1
ATOM 921 O O . THR A 1 119 ? -10.116 0.063 4.716 1.00 97.12 119 THR A O 1
ATOM 924 N N . VAL A 1 120 ? -10.665 0.664 6.814 1.00 97.56 120 VAL A N 1
ATOM 925 C CA . VAL A 1 120 ? -10.440 -0.655 7.420 1.00 97.56 120 VAL A CA 1
ATOM 926 C C . VAL A 1 120 ? -11.753 -1.207 7.963 1.00 97.56 120 VAL A C 1
ATOM 928 O O . VAL A 1 120 ? -12.507 -0.493 8.627 1.00 97.56 120 VAL A O 1
ATOM 931 N N . TYR A 1 121 ? -11.996 -2.496 7.739 1.00 97.88 121 TYR A N 1
ATOM 932 C CA . TYR A 1 121 ? -13.153 -3.235 8.250 1.00 97.88 121 TYR A CA 1
ATOM 933 C C . TYR A 1 121 ? -12.694 -4.445 9.065 1.00 97.88 121 TYR A C 1
ATOM 935 O O . TYR A 1 121 ? -11.594 -4.967 8.874 1.00 97.88 121 TYR A O 1
ATOM 943 N N . GLN A 1 122 ? -13.539 -4.894 9.992 1.00 96.12 122 GLN A N 1
ATOM 944 C CA . GLN A 1 122 ? -13.290 -6.116 10.754 1.00 96.12 122 GLN A CA 1
ATOM 945 C C . GLN A 1 122 ? -13.603 -7.347 9.893 1.00 96.12 122 GLN A C 1
ATOM 947 O O . GLN A 1 122 ? -14.659 -7.418 9.270 1.00 96.12 122 GLN A O 1
ATOM 952 N N . GLY A 1 123 ? -12.727 -8.352 9.928 1.00 96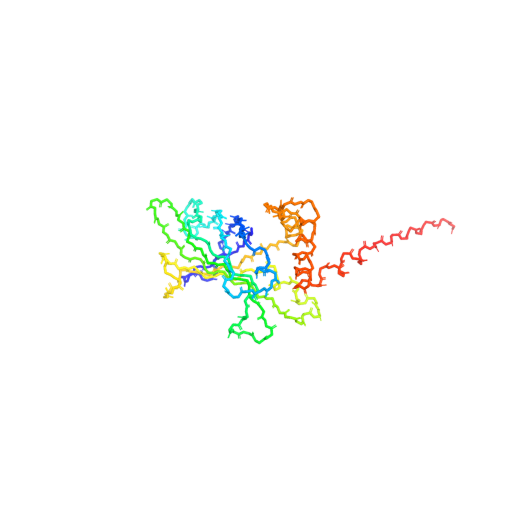.75 123 GLY A N 1
ATOM 953 C CA . GLY A 1 123 ? -12.893 -9.594 9.173 1.00 96.75 123 GLY A CA 1
ATOM 954 C C . GLY A 1 123 ? -12.347 -9.486 7.751 1.00 96.75 123 GLY A C 1
ATOM 955 O O . GLY A 1 123 ? -11.485 -8.658 7.473 1.00 96.75 123 GLY A O 1
ATOM 956 N N . LYS A 1 124 ? -12.842 -10.341 6.850 1.00 96.81 124 LYS A N 1
ATOM 957 C CA . LYS A 1 124 ? -12.386 -10.411 5.450 1.00 96.81 124 LYS A CA 1
ATOM 958 C C . LYS A 1 124 ? -13.285 -9.682 4.442 1.00 96.81 124 LYS A C 1
ATOM 960 O O . LYS A 1 124 ? -13.037 -9.750 3.245 1.00 96.81 124 LYS A O 1
ATOM 965 N N . ASN A 1 125 ? -14.339 -9.007 4.899 1.00 95.50 125 ASN A N 1
ATOM 966 C CA . ASN A 1 125 ? -15.284 -8.323 4.018 1.00 95.50 125 ASN A CA 1
ATOM 967 C C . ASN A 1 125 ? -14.976 -6.821 3.939 1.00 95.50 125 ASN A C 1
ATOM 969 O O . ASN A 1 125 ? -14.928 -6.152 4.965 1.00 95.50 125 ASN A O 1
ATOM 973 N N . PHE A 1 126 ? -14.864 -6.293 2.720 1.00 95.19 126 PHE A N 1
ATOM 974 C CA . PHE A 1 126 ? -14.611 -4.878 2.418 1.00 95.19 126 PHE A CA 1
ATOM 975 C C . PHE A 1 126 ? -15.872 -3.993 2.467 1.00 95.19 126 PHE A C 1
ATOM 977 O O . PHE A 1 126 ? -15.895 -2.905 1.894 1.00 95.19 126 PHE A O 1
ATOM 984 N N . SER A 1 127 ? -16.945 -4.467 3.098 1.00 92.06 127 SER A N 1
ATOM 985 C CA . SER A 1 127 ? -18.235 -3.782 3.165 1.00 92.06 127 SER A CA 1
ATOM 986 C C . SER A 1 127 ? -18.800 -3.778 4.585 1.00 92.06 127 SER A C 1
ATOM 988 O O . SER A 1 127 ? -18.336 -4.495 5.473 1.00 92.06 127 SER A O 1
ATOM 990 N N . GLY A 1 128 ? -19.817 -2.944 4.804 1.00 90.38 128 GLY A N 1
ATOM 991 C CA . GLY A 1 128 ? -20.429 -2.738 6.114 1.00 90.38 128 GLY A CA 1
ATOM 992 C C . GLY A 1 128 ? -19.806 -1.570 6.878 1.00 90.38 128 GLY A C 1
ATOM 993 O O . GLY A 1 128 ? -19.277 -0.629 6.287 1.00 90.38 128 GLY A O 1
ATOM 994 N N . LYS A 1 129 ? -19.913 -1.598 8.210 1.00 93.56 129 LYS A N 1
ATOM 995 C CA . LYS A 1 129 ? -19.428 -0.506 9.060 1.00 93.56 129 LYS A CA 1
ATOM 996 C C . LYS A 1 129 ? -17.904 -0.611 9.241 1.00 93.56 129 LYS A C 1
ATOM 998 O O . LYS A 1 129 ? -17.447 -1.613 9.793 1.00 93.56 129 LYS A O 1
ATOM 1003 N N . PRO A 1 130 ? -17.119 0.399 8.828 1.00 96.69 130 PRO A N 1
ATOM 1004 C CA . PRO A 1 130 ? -15.676 0.382 9.030 1.00 96.69 130 PRO A CA 1
ATOM 1005 C C . PRO A 1 130 ? -15.321 0.464 10.520 1.00 96.69 130 PRO A C 1
ATOM 1007 O O . PRO A 1 130 ? -16.089 0.993 11.325 1.00 96.69 130 PRO A O 1
ATOM 1010 N N . VAL A 1 131 ? -14.140 -0.038 10.884 1.00 95.81 131 VAL A N 1
ATOM 1011 C CA . VAL A 1 131 ? -13.560 0.119 12.234 1.00 95.81 131 VAL A CA 1
ATOM 1012 C C . VAL A 1 131 ? -12.745 1.406 12.362 1.00 95.81 131 VAL A C 1
ATOM 1014 O O . VAL A 1 131 ? -12.569 1.930 13.464 1.00 95.81 131 VAL A O 1
ATOM 1017 N N . GLY A 1 132 ? -12.297 1.954 11.233 1.00 95.88 132 GLY A N 1
ATOM 1018 C CA . 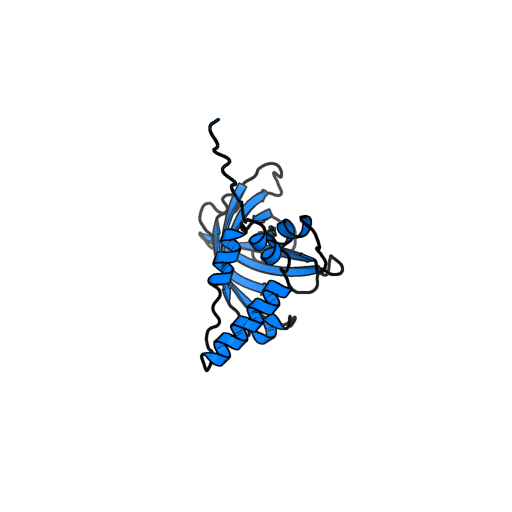GLY A 1 132 ? -11.623 3.240 11.164 1.00 95.88 132 GLY A CA 1
ATOM 1019 C C . GLY A 1 132 ? -11.092 3.550 9.772 1.00 95.88 132 GLY A C 1
ATOM 1020 O O . GLY A 1 132 ? -11.241 2.756 8.839 1.00 95.88 132 GLY A O 1
ATOM 1021 N N . ASN A 1 133 ? -10.476 4.719 9.655 1.00 96.38 133 ASN A N 1
ATOM 1022 C CA . ASN A 1 133 ? -9.835 5.188 8.434 1.00 96.38 133 ASN A CA 1
ATOM 1023 C C . ASN A 1 133 ? -8.377 5.525 8.716 1.00 96.38 133 ASN A C 1
ATOM 1025 O O . ASN A 1 133 ? -8.032 5.883 9.839 1.00 96.38 133 ASN A O 1
ATOM 1029 N N . ALA A 1 134 ? -7.536 5.450 7.694 1.00 94.75 134 ALA A N 1
ATOM 1030 C CA . ALA A 1 134 ? -6.158 5.904 7.767 1.00 94.75 134 ALA A CA 1
ATOM 1031 C C . ALA A 1 134 ? -5.812 6.819 6.595 1.00 94.75 134 ALA A C 1
ATOM 1033 O O . ALA A 1 134 ? -6.370 6.712 5.503 1.00 94.75 134 ALA A O 1
ATOM 1034 N N . LYS A 1 135 ? -4.853 7.707 6.835 1.00 93.75 135 LYS A N 1
ATOM 1035 C CA . LYS A 1 135 ? -4.184 8.494 5.804 1.00 93.75 135 LYS A CA 1
ATOM 1036 C C . LYS A 1 135 ? -2.709 8.153 5.888 1.00 93.75 135 LYS A C 1
ATOM 1038 O O . LYS A 1 135 ? -2.063 8.444 6.894 1.00 93.75 135 LYS A O 1
ATOM 1043 N N . LEU A 1 136 ? -2.201 7.499 4.852 1.00 90.50 136 LEU A N 1
ATOM 1044 C CA . LEU A 1 136 ? -0.805 7.091 4.769 1.00 90.50 136 LEU A CA 1
ATOM 1045 C C . LEU A 1 136 ? -0.089 7.949 3.746 1.00 90.50 136 LEU A C 1
ATOM 1047 O O . LEU A 1 136 ? -0.656 8.296 2.714 1.00 90.50 136 LEU A O 1
ATOM 1051 N N . PHE A 1 137 ? 1.165 8.260 4.025 1.00 86.12 137 PHE A N 1
ATOM 1052 C CA . PHE A 1 137 ? 2.018 9.021 3.139 1.00 86.12 137 PHE A CA 1
ATOM 1053 C C . PHE A 1 137 ? 3.335 8.286 2.898 1.00 86.12 137 PHE A C 1
ATOM 1055 O O . PHE A 1 137 ? 3.866 7.543 3.736 1.00 86.12 137 PHE A O 1
ATOM 1062 N N . VAL A 1 138 ? 3.879 8.501 1.708 1.00 74.62 138 VAL A N 1
ATOM 1063 C CA . VAL A 1 138 ? 5.268 8.192 1.384 1.00 74.62 138 VAL A CA 1
ATOM 1064 C C . VAL A 1 138 ? 5.957 9.500 1.035 1.00 74.62 138 VAL A C 1
ATOM 1066 O O . VAL A 1 138 ? 5.476 10.262 0.203 1.00 74.62 138 VAL A O 1
ATOM 1069 N N . THR A 1 139 ? 7.079 9.790 1.690 1.00 68.38 139 THR A N 1
ATOM 1070 C CA . THR A 1 139 ? 7.859 10.975 1.329 1.00 68.38 139 THR A CA 1
ATOM 1071 C C . THR A 1 139 ? 8.406 10.809 -0.083 1.00 68.38 139 THR A C 1
ATOM 1073 O O . THR A 1 139 ? 8.767 9.702 -0.488 1.00 68.38 139 THR A O 1
ATOM 1076 N N . LEU A 1 140 ? 8.525 11.909 -0.825 1.00 65.81 140 LEU A N 1
ATOM 1077 C CA . LEU A 1 140 ? 9.053 11.874 -2.187 1.00 65.81 140 LEU A CA 1
ATOM 1078 C C . LEU A 1 140 ? 10.427 11.169 -2.298 1.00 65.81 140 LEU A C 1
ATOM 1080 O O . LEU A 1 140 ? 10.577 10.313 -3.167 1.00 65.81 140 LEU A O 1
ATOM 1084 N N . PRO A 1 141 ? 11.419 11.408 -1.415 1.00 66.75 141 PRO A N 1
ATOM 1085 C CA . PRO A 1 141 ? 12.687 10.679 -1.485 1.00 66.75 141 PRO A CA 1
ATOM 1086 C C . PRO A 1 141 ? 12.530 9.164 -1.300 1.00 66.75 141 PRO A C 1
ATOM 1088 O O . PRO A 1 141 ? 13.204 8.390 -1.976 1.00 66.75 141 PRO A O 1
ATOM 1091 N N . ASN A 1 142 ? 11.639 8.725 -0.406 1.00 68.00 142 ASN A N 1
ATOM 1092 C CA . ASN A 1 142 ? 11.392 7.298 -0.194 1.00 68.00 142 ASN A CA 1
ATOM 1093 C C . ASN A 1 142 ? 10.616 6.678 -1.354 1.00 68.00 142 ASN A C 1
ATOM 1095 O O . ASN A 1 142 ? 10.878 5.534 -1.714 1.00 68.00 142 ASN A O 1
ATOM 1099 N N . PHE A 1 143 ? 9.713 7.437 -1.963 1.00 69.62 143 PHE A N 1
ATOM 1100 C CA . PHE A 1 143 ? 9.017 7.029 -3.173 1.00 69.62 143 PHE A CA 1
ATOM 1101 C C . PHE A 1 143 ? 9.992 6.832 -4.342 1.00 69.62 143 PHE A C 1
ATOM 1103 O O . PHE A 1 143 ? 9.970 5.786 -4.979 1.00 69.62 143 PHE A O 1
ATOM 1110 N N . MET A 1 144 ? 10.930 7.763 -4.555 1.00 67.81 144 MET A N 1
ATOM 1111 C CA . MET A 1 144 ? 11.967 7.621 -5.587 1.00 67.81 144 MET A CA 1
ATOM 1112 C C . MET A 1 144 ? 12.901 6.433 -5.331 1.00 67.81 144 MET A C 1
ATOM 1114 O O . MET A 1 144 ? 13.298 5.758 -6.274 1.00 67.81 144 MET A O 1
ATOM 1118 N N . LYS A 1 145 ? 13.234 6.141 -4.066 1.00 69.62 145 LYS A N 1
ATOM 1119 C CA . LYS A 1 145 ? 13.994 4.930 -3.714 1.00 69.62 145 LYS A CA 1
ATOM 1120 C C . LYS A 1 145 ? 13.231 3.651 -4.056 1.00 69.62 145 LYS A C 1
ATOM 1122 O O . LYS A 1 145 ? 13.840 2.712 -4.547 1.00 69.62 145 LYS A O 1
ATOM 1127 N N . GLN A 1 146 ? 11.922 3.615 -3.807 1.00 69.19 146 GLN A N 1
ATOM 1128 C CA . GLN A 1 146 ? 11.077 2.469 -4.161 1.00 69.19 146 GLN A CA 1
ATOM 1129 C C . GLN A 1 146 ? 10.971 2.302 -5.676 1.00 69.19 146 GLN A C 1
ATOM 1131 O O . GLN A 1 146 ? 11.104 1.191 -6.177 1.00 69.19 146 GLN A O 1
ATOM 1136 N N . LEU A 1 147 ? 10.820 3.407 -6.409 1.00 70.94 147 LEU A N 1
ATOM 1137 C CA . LEU A 1 147 ? 10.842 3.387 -7.867 1.00 70.94 147 LEU A CA 1
ATOM 1138 C C . LEU A 1 147 ? 12.170 2.833 -8.398 1.00 70.94 147 LEU A C 1
ATOM 1140 O O . LEU A 1 147 ? 12.169 1.943 -9.236 1.00 70.94 147 LEU A O 1
ATOM 1144 N N . ALA A 1 148 ? 13.299 3.311 -7.871 1.00 66.81 148 ALA A N 1
ATOM 1145 C CA . ALA A 1 148 ? 14.623 2.829 -8.263 1.00 66.81 148 ALA A CA 1
ATOM 1146 C C . ALA A 1 148 ? 14.879 1.359 -7.883 1.00 66.81 148 ALA A C 1
ATOM 1148 O O . ALA A 1 148 ? 15.740 0.720 -8.478 1.00 66.81 148 ALA A O 1
ATOM 1149 N N . ALA A 1 149 ? 14.158 0.836 -6.889 1.00 72.12 149 ALA A N 1
ATOM 1150 C CA . ALA A 1 149 ? 14.201 -0.569 -6.494 1.00 72.12 149 ALA A CA 1
ATOM 1151 C C . ALA A 1 149 ? 13.238 -1.453 -7.305 1.00 72.12 149 ALA A C 1
ATOM 1153 O O . ALA A 1 149 ? 13.201 -2.660 -7.080 1.00 72.12 149 ALA A O 1
ATOM 1154 N N . THR A 1 150 ? 12.452 -0.876 -8.222 1.00 75.94 150 THR A N 1
ATOM 1155 C CA . THR A 1 150 ? 11.595 -1.656 -9.117 1.00 75.94 150 THR A CA 1
ATOM 1156 C C . THR A 1 150 ? 12.469 -2.434 -10.087 1.00 75.94 150 THR A C 1
ATOM 1158 O O . THR A 1 150 ? 13.336 -1.865 -10.750 1.00 75.94 150 THR A O 1
ATOM 1161 N N . GLU A 1 151 ? 12.226 -3.735 -10.187 1.00 79.38 151 GLU A N 1
ATOM 1162 C CA . GLU A 1 151 ? 12.962 -4.612 -11.082 1.00 79.38 151 GLU A CA 1
ATOM 1163 C C . GLU A 1 151 ? 12.001 -5.324 -12.031 1.00 79.38 151 GLU A C 1
ATOM 1165 O O . GLU A 1 151 ? 11.012 -5.914 -11.600 1.00 79.38 151 GLU A O 1
ATOM 1170 N N . ILE A 1 152 ? 12.324 -5.310 -13.326 1.00 82.19 152 ILE A N 1
ATOM 1171 C CA . ILE A 1 152 ? 11.697 -6.210 -14.292 1.00 82.19 152 ILE A CA 1
ATOM 1172 C C . ILE A 1 152 ? 12.523 -7.497 -14.353 1.00 82.19 152 ILE A C 1
ATOM 1174 O O . ILE A 1 152 ? 13.682 -7.501 -14.787 1.00 82.19 152 ILE A O 1
ATOM 1178 N N . THR A 1 153 ? 11.929 -8.594 -13.892 1.00 79.50 153 THR A N 1
ATOM 1179 C CA . THR A 1 153 ? 12.533 -9.932 -13.859 1.00 79.50 153 THR A CA 1
ATOM 1180 C C . THR A 1 153 ? 11.943 -10.824 -14.961 1.00 79.50 153 THR A C 1
ATOM 1182 O O . THR A 1 153 ? 11.098 -10.388 -15.737 1.00 79.50 153 THR A O 1
ATOM 1185 N N . ASN A 1 154 ? 12.437 -12.062 -15.083 1.00 79.69 154 ASN A N 1
ATOM 1186 C CA . ASN A 1 154 ? 11.915 -13.077 -16.012 1.00 79.69 154 ASN A CA 1
ATOM 1187 C C . ASN A 1 154 ? 11.857 -12.660 -17.503 1.00 79.69 154 ASN A C 1
ATOM 1189 O O . ASN A 1 154 ? 10.923 -12.994 -18.226 1.00 79.69 154 ASN A O 1
ATOM 1193 N N . THR A 1 155 ? 12.870 -11.930 -17.978 1.00 83.12 155 THR A N 1
ATOM 1194 C CA . THR A 1 155 ? 13.011 -11.538 -19.393 1.00 83.12 155 THR A CA 1
ATOM 1195 C C . THR A 1 155 ? 14.010 -12.435 -20.120 1.00 83.12 155 THR A C 1
ATOM 1197 O O . THR A 1 155 ? 14.962 -12.942 -19.524 1.00 83.12 155 THR A O 1
ATOM 1200 N N . GLN A 1 156 ? 13.825 -12.622 -21.427 1.00 81.81 156 GLN A N 1
ATOM 1201 C CA . GLN A 1 156 ? 14.663 -13.505 -22.246 1.00 81.81 156 GLN A CA 1
ATOM 1202 C C . GLN A 1 156 ? 16.012 -12.867 -22.608 1.00 81.81 156 GLN A C 1
ATOM 1204 O O . GLN A 1 156 ? 16.936 -13.554 -23.041 1.00 81.81 156 GLN A O 1
ATOM 1209 N N . SER A 1 157 ? 16.150 -11.544 -22.456 1.00 84.38 157 SER A N 1
ATOM 1210 C CA . SER A 1 157 ? 17.388 -10.823 -22.760 1.00 84.38 157 SER A CA 1
ATOM 1211 C C . SER A 1 157 ? 17.508 -9.486 -22.022 1.00 84.38 157 SER A C 1
ATOM 1213 O O . SER A 1 157 ? 16.520 -8.880 -21.613 1.00 84.38 157 SER A O 1
ATOM 1215 N N . LYS A 1 158 ? 18.737 -8.955 -21.937 1.00 84.62 158 LYS A N 1
ATOM 1216 C CA . LYS A 1 158 ? 18.999 -7.609 -21.393 1.00 84.62 158 LYS A CA 1
ATOM 1217 C C . LYS A 1 158 ? 18.303 -6.493 -22.185 1.00 84.62 158 LYS A C 1
ATOM 1219 O O . LYS A 1 158 ? 17.934 -5.481 -21.603 1.00 84.62 158 LYS A O 1
ATOM 1224 N N . VAL A 1 159 ? 18.130 -6.673 -23.497 1.00 86.00 159 VAL A N 1
ATOM 1225 C CA . VAL A 1 159 ? 17.439 -5.702 -24.365 1.00 86.00 159 VAL A CA 1
ATOM 1226 C C . VAL A 1 159 ? 15.945 -5.682 -24.057 1.00 86.00 159 VAL A C 1
ATOM 1228 O O . VAL A 1 159 ? 15.348 -4.614 -23.966 1.00 86.00 159 VAL A O 1
ATOM 1231 N N . GLU A 1 160 ? 15.348 -6.855 -23.848 1.00 82.25 160 GLU A N 1
ATOM 1232 C CA . GLU A 1 160 ? 13.953 -6.969 -23.432 1.00 82.25 160 GLU A CA 1
ATOM 1233 C C . GLU A 1 160 ? 13.729 -6.385 -22.031 1.00 82.25 160 GLU A C 1
ATOM 1235 O O . GLU A 1 160 ? 12.786 -5.616 -21.849 1.00 82.25 160 GLU A O 1
ATOM 1240 N N . LYS A 1 161 ? 14.630 -6.663 -21.076 1.00 84.38 161 LYS A N 1
ATOM 1241 C CA . LYS A 1 161 ? 14.614 -6.025 -19.749 1.00 84.38 161 LYS A CA 1
ATOM 1242 C C . LYS A 1 161 ? 14.599 -4.503 -19.863 1.00 84.38 161 LYS A C 1
ATOM 1244 O O . LYS A 1 161 ? 13.687 -3.868 -19.348 1.00 84.38 161 LYS A O 1
ATOM 1249 N N . LEU A 1 162 ? 15.546 -3.932 -20.611 1.00 83.12 162 LEU A N 1
ATOM 1250 C CA . LEU A 1 162 ? 15.644 -2.483 -20.799 1.00 83.12 162 LEU A CA 1
ATOM 1251 C C . LEU A 1 162 ? 14.401 -1.894 -21.488 1.00 83.12 162 LEU A C 1
ATOM 1253 O O . LEU A 1 162 ? 13.952 -0.809 -21.126 1.00 83.12 162 LEU A O 1
ATOM 1257 N N . LYS A 1 163 ? 13.820 -2.604 -22.464 1.00 84.75 163 LYS A N 1
ATOM 1258 C CA . LYS A 1 163 ? 12.574 -2.196 -23.133 1.00 84.75 163 LYS A CA 1
ATOM 1259 C C . LYS A 1 163 ? 11.420 -2.086 -22.135 1.00 84.75 163 LYS A C 1
ATOM 1261 O O . LYS A 1 163 ? 10.694 -1.094 -22.162 1.00 84.75 163 LYS A O 1
ATOM 1266 N N . TRP A 1 164 ? 11.232 -3.095 -21.287 1.00 83.56 164 TRP A N 1
ATOM 1267 C CA . TRP A 1 164 ? 10.152 -3.103 -20.300 1.00 83.56 164 TRP A CA 1
ATOM 1268 C C . TRP A 1 164 ? 10.389 -2.116 -19.165 1.00 83.56 164 TRP A C 1
ATOM 1270 O O . TRP A 1 164 ? 9.449 -1.432 -18.773 1.00 83.56 164 TRP A O 1
ATOM 1280 N N . GLU A 1 165 ? 11.631 -1.965 -18.706 1.00 82.75 165 GLU A N 1
ATOM 1281 C CA . GLU A 1 165 ? 12.013 -0.907 -17.768 1.00 82.75 165 GLU A CA 1
ATOM 1282 C C . GLU A 1 165 ? 11.679 0.472 -18.344 1.00 82.75 165 GLU A C 1
ATOM 1284 O O . GLU A 1 165 ? 10.980 1.242 -17.694 1.00 82.75 165 GLU A O 1
ATOM 1289 N N . SER A 1 166 ? 12.089 0.768 -19.585 1.00 79.81 166 SER A N 1
ATOM 1290 C CA . SER A 1 166 ? 11.762 2.040 -20.247 1.00 79.81 166 SER A CA 1
ATOM 1291 C C . SER A 1 166 ? 10.257 2.256 -20.331 1.00 79.81 166 SER A C 1
ATOM 1293 O O . SER A 1 166 ? 9.783 3.308 -19.932 1.00 79.81 166 SER A O 1
ATOM 1295 N N . ARG A 1 167 ? 9.487 1.256 -20.781 1.00 81.25 167 ARG A N 1
ATOM 1296 C CA . ARG A 1 167 ? 8.021 1.361 -20.865 1.00 81.25 167 ARG A CA 1
ATOM 1297 C C . ARG A 1 167 ? 7.372 1.603 -19.508 1.00 81.25 167 ARG A C 1
ATOM 1299 O O . ARG A 1 167 ? 6.469 2.428 -19.410 1.00 81.25 167 ARG A O 1
ATOM 1306 N N . PHE A 1 168 ? 7.831 0.903 -18.475 1.00 80.06 168 PHE A N 1
ATOM 1307 C CA . PHE A 1 168 ? 7.349 1.093 -17.115 1.00 80.06 168 PHE A CA 1
ATOM 1308 C C . PHE A 1 168 ? 7.665 2.503 -16.614 1.00 80.06 168 PHE A C 1
ATOM 1310 O O . PHE A 1 168 ? 6.767 3.186 -16.131 1.00 80.06 168 PHE A O 1
ATOM 1317 N N . TYR A 1 169 ? 8.903 2.976 -16.778 1.00 75.00 169 TYR A N 1
ATOM 1318 C CA . TYR A 1 169 ? 9.288 4.326 -16.374 1.00 75.00 169 TYR A CA 1
ATOM 1319 C C . TYR A 1 169 ? 8.582 5.406 -17.196 1.00 75.00 169 TYR A C 1
ATOM 1321 O O . TYR A 1 169 ? 8.146 6.384 -16.605 1.00 75.00 169 TYR A O 1
ATOM 1329 N N . ASP A 1 170 ? 8.404 5.237 -18.506 1.00 72.94 170 ASP A N 1
ATOM 1330 C CA . ASP A 1 170 ? 7.680 6.179 -19.370 1.00 72.94 170 ASP A CA 1
ATOM 1331 C C . ASP A 1 170 ? 6.206 6.270 -18.974 1.00 72.94 170 ASP A C 1
ATOM 1333 O O . ASP A 1 170 ? 5.659 7.366 -18.860 1.00 72.94 170 ASP A O 1
ATOM 1337 N N . PHE A 1 171 ? 5.570 5.132 -18.693 1.00 71.56 171 PHE A N 1
ATOM 1338 C CA . PHE A 1 171 ? 4.210 5.087 -18.166 1.00 71.56 171 PHE A CA 1
ATOM 1339 C C . PHE A 1 171 ? 4.121 5.765 -16.793 1.00 71.56 171 PHE A C 1
ATOM 1341 O O . PHE A 1 171 ? 3.259 6.609 -16.544 1.00 71.56 171 PHE A O 1
ATOM 1348 N N . PHE A 1 172 ? 5.049 5.428 -15.901 1.00 67.94 172 PHE A N 1
ATOM 1349 C CA . PHE A 1 172 ? 5.077 5.913 -14.529 1.00 67.94 172 PHE A CA 1
ATOM 1350 C C . PHE A 1 172 ? 5.360 7.420 -14.464 1.00 67.94 172 PHE A C 1
ATOM 1352 O O . PHE A 1 172 ? 4.596 8.160 -13.851 1.00 67.94 172 PHE A O 1
ATOM 1359 N N . ILE A 1 173 ? 6.396 7.903 -15.152 1.00 64.88 173 ILE A N 1
ATOM 1360 C CA . ILE A 1 173 ? 6.731 9.328 -15.301 1.00 64.88 173 ILE A CA 1
ATOM 1361 C C . ILE A 1 173 ? 5.611 10.053 -16.050 1.00 64.88 173 ILE A C 1
ATOM 1363 O O . ILE A 1 173 ? 5.222 11.140 -15.631 1.00 64.88 173 ILE A O 1
ATOM 1367 N N . GLY A 1 174 ? 5.038 9.428 -17.085 1.00 58.81 174 GLY A N 1
ATOM 1368 C CA . GLY A 1 174 ? 3.813 9.837 -17.779 1.00 58.81 174 GLY A CA 1
ATOM 1369 C C . GLY A 1 174 ? 2.666 10.167 -16.821 1.00 58.81 174 GLY A C 1
ATOM 1370 O O . GLY A 1 174 ? 2.033 11.213 -16.934 1.00 58.81 174 GLY A O 1
ATOM 1371 N N . SER A 1 175 ? 2.462 9.319 -15.816 1.00 56.12 175 SER A N 1
ATOM 1372 C CA . SER A 1 175 ? 1.446 9.506 -14.772 1.00 56.12 175 SER A CA 1
ATOM 1373 C C . SER A 1 175 ? 1.855 10.459 -13.634 1.00 56.12 175 SER A C 1
ATOM 1375 O O . SER A 1 175 ? 1.026 10.811 -12.797 1.00 56.12 175 SER A O 1
ATOM 1377 N N . LEU A 1 176 ? 3.123 10.890 -13.585 1.00 56.75 176 LEU A N 1
ATOM 1378 C CA . LEU A 1 176 ? 3.741 11.609 -12.459 1.00 56.75 176 LEU A CA 1
ATOM 1379 C C . LEU A 1 176 ? 4.542 12.855 -12.885 1.00 56.75 176 LEU A C 1
ATOM 1381 O O . LEU A 1 176 ? 5.404 13.310 -12.130 1.00 56.75 176 LEU A O 1
ATOM 1385 N N . TRP A 1 177 ? 4.272 13.419 -14.070 1.00 47.12 177 TRP A N 1
ATOM 1386 C CA . TRP A 1 177 ? 5.084 14.431 -14.785 1.00 47.12 177 TRP A CA 1
ATOM 1387 C C . TRP A 1 177 ? 5.543 15.671 -13.986 1.00 47.12 177 TRP A C 1
ATOM 1389 O O . TRP A 1 177 ? 6.405 16.422 -14.440 1.00 47.12 177 TRP A O 1
ATOM 1399 N N . ILE A 1 178 ? 5.035 15.891 -12.777 1.00 45.00 178 ILE A N 1
ATOM 1400 C CA . ILE A 1 178 ? 5.387 17.014 -11.902 1.00 45.00 178 ILE A CA 1
ATOM 1401 C C . ILE A 1 178 ? 6.765 16.838 -11.229 1.00 45.00 178 ILE A C 1
ATOM 1403 O O . ILE A 1 178 ? 7.429 17.828 -10.917 1.00 45.00 178 ILE A O 1
ATOM 1407 N N . PHE A 1 179 ? 7.268 15.612 -11.036 1.00 43.06 179 PHE A N 1
ATOM 1408 C CA . PHE A 1 179 ? 8.480 15.408 -10.219 1.00 43.06 179 PHE A CA 1
ATOM 1409 C C . PHE A 1 179 ? 9.809 15.737 -10.925 1.00 43.06 179 PHE A C 1
ATOM 1411 O O . PHE A 1 179 ? 10.749 16.201 -10.277 1.00 43.06 179 PHE A O 1
ATOM 1418 N N . ILE A 1 180 ? 9.905 15.561 -12.248 1.00 42.72 180 ILE A N 1
ATOM 1419 C CA . ILE A 1 180 ? 11.150 15.817 -13.004 1.00 42.72 180 ILE A CA 1
ATOM 1420 C C . ILE A 1 180 ? 11.437 17.318 -13.154 1.00 42.72 180 ILE A C 1
ATOM 1422 O O . ILE A 1 180 ? 12.599 17.732 -13.162 1.00 42.72 180 ILE A O 1
ATOM 1426 N N . VAL A 1 181 ? 10.399 18.155 -13.211 1.00 39.28 181 VAL A N 1
ATOM 1427 C CA . VAL A 1 181 ? 10.550 19.609 -13.376 1.00 39.28 181 VAL A CA 1
ATOM 1428 C C . VAL A 1 181 ? 11.154 20.262 -12.120 1.00 39.28 181 VAL A C 1
ATOM 1430 O O . VAL A 1 181 ? 11.977 21.172 -12.234 1.00 39.28 181 VAL A O 1
ATOM 1433 N N . LEU A 1 182 ? 10.847 19.751 -10.922 1.00 37.34 182 LEU A N 1
ATOM 1434 C CA . LEU A 1 182 ? 11.314 20.311 -9.643 1.00 37.34 182 LEU A CA 1
ATOM 1435 C C . LEU A 1 182 ? 12.777 19.984 -9.301 1.00 37.34 182 LEU A C 1
ATOM 1437 O O . LEU A 1 182 ? 13.463 20.813 -8.699 1.00 37.34 182 LEU A O 1
ATOM 1441 N N . LEU A 1 183 ? 13.306 18.832 -9.726 1.00 37.50 183 LEU A N 1
ATOM 1442 C CA . LEU A 1 183 ? 14.725 18.497 -9.510 1.00 37.50 183 LEU A CA 1
ATOM 1443 C C . LEU A 1 183 ? 15.677 19.344 -10.368 1.00 37.50 183 LEU A C 1
ATOM 1445 O O . LEU A 1 183 ? 16.862 19.453 -10.053 1.00 37.50 183 LEU A O 1
ATOM 1449 N N . ARG A 1 184 ? 15.166 20.005 -11.412 1.00 33.50 184 ARG A N 1
ATOM 1450 C CA . ARG A 1 184 ? 15.962 20.864 -12.297 1.00 33.50 184 ARG A CA 1
ATOM 1451 C C . ARG A 1 184 ? 16.139 22.300 -11.784 1.00 33.50 184 ARG A C 1
ATOM 1453 O O . ARG A 1 184 ? 16.977 23.015 -12.328 1.00 33.50 184 ARG A O 1
ATOM 1460 N N . GLN A 1 185 ? 15.416 22.719 -10.736 1.00 34.44 185 GLN A N 1
ATOM 1461 C CA . GLN A 1 185 ? 15.452 24.104 -10.231 1.00 34.44 185 GLN A CA 1
ATOM 1462 C C . GLN A 1 185 ? 16.253 24.342 -8.940 1.00 34.44 185 GLN A C 1
ATOM 1464 O O . GLN A 1 185 ? 16.386 25.486 -8.517 1.00 34.44 185 GLN A O 1
ATOM 1469 N N . ARG A 1 186 ? 16.897 23.335 -8.337 1.00 37.09 186 ARG A N 1
ATOM 1470 C CA . ARG A 1 186 ? 17.851 23.580 -7.234 1.00 37.09 186 ARG A CA 1
ATOM 1471 C C . ARG A 1 186 ? 19.299 23.667 -7.724 1.00 37.09 186 ARG A C 1
ATOM 1473 O O . ARG A 1 186 ? 20.149 22.887 -7.312 1.00 37.09 186 ARG A O 1
ATOM 1480 N N . ARG A 1 187 ? 19.606 24.661 -8.565 1.00 32.59 187 ARG A N 1
ATOM 1481 C CA . ARG A 1 187 ? 20.943 25.280 -8.549 1.00 32.59 187 ARG A CA 1
ATOM 1482 C C . ARG A 1 187 ? 20.861 26.508 -7.656 1.00 32.59 187 ARG A C 1
ATOM 1484 O O . ARG A 1 187 ? 20.459 27.578 -8.096 1.00 32.59 187 ARG A O 1
ATOM 1491 N N . VAL A 1 188 ? 21.234 26.341 -6.392 1.00 37.56 188 VAL A N 1
ATOM 1492 C CA . VAL A 1 188 ? 21.596 27.485 -5.555 1.00 37.56 188 VAL A CA 1
ATOM 1493 C C . VAL A 1 188 ? 22.943 27.979 -6.077 1.00 37.56 188 VAL A C 1
ATOM 1495 O O . VAL A 1 188 ? 23.980 27.382 -5.796 1.00 37.56 188 VAL A O 1
ATOM 1498 N N . THR A 1 189 ? 22.939 29.039 -6.882 1.00 33.03 189 THR A N 1
ATOM 1499 C CA . THR A 1 189 ? 24.162 29.786 -7.178 1.00 33.03 189 THR A CA 1
ATOM 1500 C C . THR A 1 189 ? 24.430 30.702 -5.989 1.00 33.03 189 THR A C 1
ATOM 1502 O O . THR A 1 189 ? 23.841 31.773 -5.876 1.00 33.03 189 THR A O 1
ATOM 1505 N N . LEU A 1 190 ? 25.301 30.272 -5.075 1.00 34.56 190 LEU A N 1
ATOM 1506 C CA . LEU A 1 190 ? 25.883 31.167 -4.077 1.00 34.56 190 LEU A CA 1
ATOM 1507 C C . LEU A 1 190 ? 26.886 32.076 -4.794 1.00 34.56 190 LEU A C 1
ATOM 1509 O O . LEU A 1 190 ? 27.966 31.632 -5.180 1.00 34.56 190 LEU A O 1
ATOM 1513 N N . ILE A 1 191 ? 26.531 33.346 -4.988 1.00 40.59 191 ILE A N 1
ATOM 1514 C CA . ILE A 1 191 ? 27.499 34.376 -5.371 1.00 40.59 191 ILE A CA 1
ATOM 1515 C C . ILE A 1 191 ? 28.100 34.914 -4.073 1.00 40.59 191 ILE A C 1
ATOM 1517 O O . ILE A 1 191 ? 27.435 35.603 -3.306 1.00 40.59 191 ILE A O 1
ATOM 1521 N N . SER A 1 192 ? 29.364 34.580 -3.817 1.00 38.94 192 SER A N 1
ATOM 1522 C CA . SER A 1 192 ? 30.164 35.255 -2.798 1.00 38.94 192 SER A CA 1
ATOM 1523 C C . SER A 1 192 ? 30.653 36.580 -3.374 1.00 38.94 192 SER A C 1
ATOM 1525 O O . SER A 1 192 ? 31.524 36.598 -4.243 1.00 38.94 192 SER A O 1
ATOM 1527 N N . THR A 1 193 ? 30.112 37.703 -2.907 1.00 41.34 193 THR A N 1
ATOM 1528 C CA . THR A 1 193 ? 30.767 39.001 -3.087 1.00 41.34 193 THR A CA 1
ATOM 1529 C C . THR A 1 193 ? 31.618 39.281 -1.863 1.00 41.34 193 THR A C 1
ATOM 1531 O O . THR A 1 193 ? 31.185 39.929 -0.914 1.00 41.34 193 THR A O 1
ATOM 1534 N N . HIS A 1 194 ? 32.860 38.807 -1.900 1.00 43.69 194 HIS A N 1
ATOM 1535 C CA . HIS A 1 194 ? 33.917 39.414 -1.111 1.00 43.69 194 HIS A CA 1
ATOM 1536 C C . HIS A 1 194 ? 34.673 40.389 -2.019 1.00 43.69 194 HIS A C 1
ATOM 1538 O O . HIS A 1 194 ? 35.433 39.976 -2.894 1.00 43.69 194 HIS A O 1
ATOM 1544 N N . ARG A 1 195 ? 34.488 41.694 -1.807 1.00 37.16 195 ARG A N 1
ATOM 1545 C CA . ARG A 1 195 ? 35.541 42.676 -2.077 1.00 37.16 195 ARG A CA 1
ATOM 1546 C C . ARG A 1 195 ? 35.660 43.625 -0.899 1.00 37.16 195 ARG A C 1
ATOM 1548 O O . ARG A 1 195 ? 34.707 44.292 -0.521 1.00 37.16 195 ARG A O 1
ATOM 1555 N N . ARG A 1 196 ? 36.861 43.593 -0.326 1.00 40.97 196 ARG A N 1
ATOM 1556 C CA . ARG A 1 196 ? 37.444 44.637 0.508 1.00 40.97 196 ARG A CA 1
ATOM 1557 C C . ARG A 1 196 ? 37.707 45.865 -0.364 1.00 40.97 196 ARG A C 1
ATOM 1559 O O . ARG A 1 196 ? 38.028 45.709 -1.545 1.00 40.97 196 ARG A O 1
ATOM 1566 N N . GLY A 1 197 ? 37.619 47.028 0.261 1.00 43.16 197 GLY A N 1
ATOM 1567 C CA . GLY A 1 197 ? 37.900 48.350 -0.280 1.00 43.16 197 GLY A CA 1
ATOM 1568 C C . GLY A 1 197 ? 37.255 49.357 0.639 1.00 43.16 197 GLY A C 1
ATOM 1569 O O . GLY A 1 197 ? 36.137 49.781 0.291 1.00 43.16 197 GLY A O 1
#

Radius of gyration: 20.01 Å; chains: 1; bounding box: 58×64×44 Å

Foldseek 3Di:
DKWWKAFPVGRPDTWIKDWDKDKAFPDLPCQLVQPQPGWIFIWGWMDTVLQDPDIWTFPGWTWRHQPDDPVDPQKTKIWIWTWTADPPRWIKIKIWIQIQHLDPPDPVRPQRRFKIKIFMCTDRDPDDDTRIIIIDGDDPVRVVVVLVVDADDDDPDPVRRVVSNVSSCCSVCSSVVVPVVVVVPPPPPDDDDDDDD

Organism: NCBI:txid174260

InterPro domains:
  IPR052542 Cholesterol Oxidase Enzyme [PTHR47470] (14-187)

Secondary structure (DSSP, 8-state):
-EEEEEESS-SS--EEEEEEEEEEES-HHHHHTT-TT--EEEEEEEEETTT-SS-EEEEEEEEEEEEEPSSSTTEEEEEEEEEEE-GGG-EEEEEEEEEEETT--STTHHHHTTEEEEEEEESS-S-SS-SEEEEEE--HHHHHHHHHT----S-SSHHHHHHHHHHHHHHHHHHTTHHHHHHTS------------

pLDDT: mean 78.42, std 18.95, range [32.59, 98.25]

Sequence (197 aa):
MVGTFWTTKNKSEEIPCEFTVTIESDDVDRMVNSDPDHAATISGTATCAALSATPMTITEGHFQFLSQSAEYIDTKEMLYRMILTGIRGKTFSFRGVKYVKNNSFGEVGLEDTTTLFVTVYQGKNFSGKPVGNAKLFVTLPNFMKQLAATEITNTQSKVEKLKWESRFYDFFIGSLWIFIVLLRQRRVTLISTHRRG